Protein AF-A0A9P0AI89-F1 (afdb_monomer)

Solvent-accessible surface area (backbone atoms only — not comparable to full-atom values): 17743 Å² total; per-residue (Å²): 136,78,88,79,70,60,89,55,52,14,53,68,42,23,41,50,40,10,54,51,28,25,47,48,16,49,54,48,20,54,35,15,46,71,59,77,35,92,93,48,42,46,34,65,70,54,54,59,52,37,58,57,51,70,76,44,85,52,100,76,77,56,43,72,45,87,65,24,46,22,59,67,57,11,39,52,50,30,45,60,66,61,50,68,72,49,73,82,65,40,62,64,31,51,42,47,50,47,10,28,50,23,29,46,62,71,84,88,59,79,75,50,81,89,77,48,89,83,59,55,59,52,46,45,55,82,72,64,68,64,61,56,51,53,54,48,50,59,32,43,80,65,43,40,56,33,43,66,39,69,58,88,69,93,66,92,81,74,81,94,68,84,66,59,62,41,67,30,37,74,81,46,60,98,87,50,53,61,72,57,72,75,46,30,41,20,68,40,81,71,77,80,52,59,53,65,34,72,95,79,66,28,80,33,56,63,82,90,75,62,86,78,79,96,73,79,81,75,76,68,83,72,73,76,78,79,92,83,82,82,88,83,90,83,92,80,88,82,82,87,78,92,76,87,83,78,87,80,85,80,78,74,76,86,79,84,83,88,78,80,88,84,87,80,85,86,90,75,90,78,83,85,79,86,79,80,134

Secondary structure (DSSP, 8-state):
--TT---S-SHHHHHHHHHHHHHHHHHHHHHHHTT-STT--B-THHHHHHHHHHSS--TTS-EE-S--B-HHHHHHHHHHHHHTT--S-SHHHHHHHHHHHHHH-PPP----GGG-S--SEE---PPPHHHHHHHHHHHHHT-EEEEEEEPPPS----SS--PPEEEEESS--TT--SPPTTS-EESS-----SS-BGGGTB---SSSS-----------------S----------------PPPPP---PPPP------------S---------

Foldseek 3Di:
DPLPPFLFQELVNLLSLLLVLLVQLQVVQVCQCVCVDVVHHADVVLVVVQVVCVVDPDPPQAHEDGGATDSVVSNVVSCVPQLVVLPPLDPSSQLSNLSSQLNSDDDWDWDDVPPDPPDNYGHTDDDPSVVSSVLSVVLSVVAFAWDWDFDDDPDPDDPDDDGRTAIFTPDDDPPGGHDDSNHRYGHDYDDDLQDDDVVRPRHHVPPPDDDDDPDDPVPPPPPDDDDDDDDDDDDDDDDDDDDDDDDDPDPDDDDDDDDDDPPDDDPDDDDDDDDDD

Nearest PDB structures (foldseek):
  6ahy-assembly3_F  TM=7.951E-01  e=2.117E-16  Homo sapiens
  6ahy-assembly2_D  TM=7.939E-01  e=1.995E-16  Homo sapiens
  6ahy-assembly1_B  TM=7.890E-01  e=6.694E-15  Homo sapiens
  4f0a-assembly1_B  TM=7.186E-01  e=4.873E-13  Xenopus laevis
  8ctg-assembly1_B  TM=7.085E-01  e=3.840E-13  Xenopus laevis

pLDDT: mean 70.7, std 24.65, range [25.91, 97.5]

Radius of gyration: 25.5 Å; Cα contacts (8 Å, |Δi|>4): 322; chains: 1; bounding box: 63×69×72 Å

InterPro domains:
  IPR005817 Wnt [PF00110] (10-215)
  IPR005817 Wnt [PR01349] (11-25)
  IPR005817 Wnt [PR01349] (30-43)
  IPR005817 Wnt [PR01349] (62-74)
  IPR005817 Wnt [PR01349] (109-123)
  IPR005817 Wnt [PR01349] (183-194)
  IPR005817 Wnt [PTHR12027] (10-213)
  IPR005817 Wnt [SM00097] (1-223)
  IPR018161 Wnt protein, conserved site [PS00246] (108-117)

Sequence (277 aa):
MLILLLPLCSREAAFTYAISSAGVAYAVTAACSRGNISTCGCDPRHKERKELALQGPGPSGWKWGGCSVDMGFGMRFARKFLDAREIERDARSLMNLHNNKAGRKTECKCHGVSGSCTMKTCWKTLPPFRLIGDHLMHRYWRARGVSAVPVPSASKTSTREVRPLQLTLRRARSVQKTPKRSELVFLQSSPNYCERNLSMGSLGTNPTGAICSAAAEVTTHIKSPDPGSAAVNSIGVAKSSAKSAPRRSSCTPASDITGTPILSLLASPQKLVFKRP

Structure (mmCIF, N/CA/C/O backbone):
data_AF-A0A9P0AI89-F1
#
_entry.id   AF-A0A9P0AI89-F1
#
loop_
_atom_site.group_PDB
_atom_site.id
_atom_site.type_symbol
_atom_site.label_atom_id
_atom_site.label_alt_id
_atom_site.label_comp_id
_atom_site.label_asym_id
_atom_site.label_entity_id
_atom_site.label_seq_id
_atom_site.pdbx_PDB_ins_code
_atom_site.Cartn_x
_atom_site.Cartn_y
_atom_site.Cartn_z
_atom_site.occupancy
_atom_site.B_iso_or_equiv
_atom_site.auth_seq_id
_atom_site.auth_comp_id
_atom_site.auth_asym_id
_atom_site.auth_atom_id
_atom_site.pdbx_PDB_model_num
ATOM 1 N N . MET A 1 1 ? -0.285 -16.922 -0.031 1.00 43.34 1 MET A N 1
ATOM 2 C CA . MET A 1 1 ? 0.948 -16.103 -0.028 1.00 43.34 1 MET A CA 1
ATOM 3 C C . MET A 1 1 ? 1.199 -15.598 -1.456 1.00 43.34 1 MET A C 1
ATOM 5 O O . MET A 1 1 ? 2.052 -16.117 -2.151 1.00 43.34 1 MET A O 1
ATOM 9 N N . LEU A 1 2 ? 0.377 -14.647 -1.928 1.00 42.91 2 LEU A N 1
ATOM 10 C CA . LEU A 1 2 ? 0.192 -14.320 -3.361 1.00 42.91 2 LEU A CA 1
ATOM 11 C C . LEU A 1 2 ? 1.050 -13.130 -3.861 1.00 42.91 2 LEU A C 1
ATOM 13 O O . LEU A 1 2 ? 1.071 -12.832 -5.045 1.00 42.91 2 LEU A O 1
ATOM 17 N N . ILE A 1 3 ? 1.776 -12.443 -2.970 1.00 50.38 3 ILE A N 1
ATOM 18 C CA . ILE A 1 3 ? 2.477 -11.170 -3.270 1.00 50.38 3 ILE A CA 1
ATOM 19 C C . ILE A 1 3 ? 3.775 -11.381 -4.093 1.00 50.38 3 ILE A C 1
ATOM 21 O O . ILE A 1 3 ? 4.406 -10.426 -4.521 1.00 50.38 3 ILE A O 1
ATOM 25 N N . LEU A 1 4 ? 4.177 -12.628 -4.353 1.00 50.44 4 LEU A N 1
ATOM 26 C CA . LEU A 1 4 ? 5.453 -12.981 -4.998 1.00 50.44 4 LEU A CA 1
ATOM 27 C C . LEU A 1 4 ? 5.431 -13.036 -6.535 1.00 50.44 4 LEU A C 1
ATOM 29 O O . LEU A 1 4 ? 6.460 -13.330 -7.129 1.00 50.44 4 LEU A O 1
ATOM 33 N N . LEU A 1 5 ? 4.290 -12.802 -7.189 1.00 56.31 5 LEU A N 1
ATOM 34 C CA . LEU A 1 5 ? 4.109 -13.214 -8.589 1.00 56.31 5 LEU A CA 1
ATOM 35 C C . LEU A 1 5 ? 4.365 -12.137 -9.652 1.00 56.31 5 LEU A C 1
ATOM 37 O O . LEU A 1 5 ? 4.202 -12.431 -10.831 1.00 56.31 5 LEU A O 1
ATOM 41 N N . LEU A 1 6 ? 4.773 -10.915 -9.294 1.00 66.44 6 LEU A N 1
ATOM 42 C CA . LEU A 1 6 ? 5.062 -9.884 -10.298 1.00 66.44 6 LEU A CA 1
ATOM 43 C C . LEU A 1 6 ? 6.576 -9.640 -10.401 1.00 66.44 6 LEU A C 1
ATOM 45 O O . LEU A 1 6 ? 7.111 -8.815 -9.660 1.00 66.44 6 LEU A O 1
ATOM 49 N N . PRO A 1 7 ? 7.285 -10.327 -11.325 1.00 71.06 7 PRO A N 1
ATOM 50 C CA . PRO A 1 7 ? 8.717 -10.097 -11.550 1.00 71.06 7 PRO A CA 1
ATOM 51 C C . PRO A 1 7 ? 8.999 -8.668 -12.047 1.00 71.06 7 PRO A C 1
ATOM 53 O O . PRO A 1 7 ? 10.112 -8.147 -11.896 1.00 71.06 7 PRO A O 1
ATOM 56 N N . LEU A 1 8 ? 7.976 -8.026 -12.618 1.00 84.56 8 LEU A N 1
ATOM 57 C CA . LEU A 1 8 ? 8.028 -6.701 -13.208 1.00 84.56 8 LEU A CA 1
ATOM 58 C C . LEU A 1 8 ? 7.701 -5.600 -12.190 1.00 84.56 8 LEU A C 1
ATOM 60 O O . LEU A 1 8 ? 6.685 -5.637 -11.499 1.00 84.56 8 LEU A O 1
ATOM 64 N N . CYS A 1 9 ? 8.521 -4.551 -12.168 1.00 91.75 9 CYS A N 1
ATOM 65 C CA . CYS A 1 9 ? 8.345 -3.396 -11.286 1.00 91.75 9 CYS A CA 1
ATOM 66 C C . CYS A 1 9 ? 7.367 -2.361 -11.876 1.00 91.75 9 CYS A C 1
ATOM 68 O O . CYS A 1 9 ? 7.724 -1.190 -12.066 1.00 91.75 9 CYS A O 1
ATOM 70 N N . SER A 1 10 ? 6.163 -2.816 -12.230 1.00 94.56 10 SER A N 1
ATOM 71 C CA . SER A 1 10 ? 5.148 -2.055 -12.963 1.00 94.56 10 SER A CA 1
ATOM 72 C C . SER A 1 10 ? 4.164 -1.299 -12.063 1.00 94.56 10 SER A C 1
ATOM 74 O O . SER A 1 10 ? 4.224 -1.361 -10.832 1.00 94.56 10 SER A O 1
ATOM 76 N N . ARG A 1 11 ? 3.226 -0.567 -12.682 1.00 95.69 11 ARG A N 1
ATOM 77 C CA . ARG A 1 11 ? 2.128 0.099 -11.958 1.00 95.69 11 ARG A CA 1
ATOM 78 C C . ARG A 1 11 ? 1.227 -0.905 -11.243 1.00 95.69 11 ARG A C 1
ATOM 80 O O . ARG A 1 11 ? 0.765 -0.631 -10.139 1.00 95.69 11 ARG A O 1
ATOM 87 N N . GLU A 1 12 ? 0.993 -2.060 -11.855 1.00 94.75 12 GLU A N 1
ATOM 88 C CA . GLU A 1 12 ? 0.138 -3.118 -11.310 1.00 94.75 12 GLU A CA 1
ATOM 89 C C . GLU A 1 12 ? 0.802 -3.766 -10.088 1.00 94.75 12 GLU A C 1
ATOM 91 O O . GLU A 1 12 ? 0.147 -3.987 -9.066 1.00 94.75 12 GLU A O 1
ATOM 96 N N . ALA A 1 13 ? 2.127 -3.951 -10.133 1.00 94.00 13 ALA A N 1
ATOM 97 C CA . ALA A 1 13 ? 2.902 -4.350 -8.963 1.00 94.00 13 ALA A CA 1
ATOM 98 C C . ALA A 1 13 ? 2.778 -3.311 -7.842 1.00 94.00 13 ALA A C 1
ATOM 100 O O . ALA A 1 13 ? 2.423 -3.659 -6.717 1.00 94.00 13 ALA A O 1
ATOM 101 N N . ALA A 1 14 ? 2.962 -2.024 -8.152 1.00 96.38 14 ALA A N 1
ATOM 102 C CA . ALA A 1 14 ? 2.834 -0.947 -7.173 1.00 96.38 14 ALA A CA 1
ATOM 103 C C . ALA A 1 14 ? 1.478 -0.954 -6.444 1.00 96.38 14 ALA A C 1
ATOM 105 O O . ALA A 1 14 ? 1.429 -0.836 -5.216 1.00 96.38 14 ALA A O 1
ATOM 106 N N . PHE A 1 15 ? 0.382 -1.140 -7.185 1.00 96.38 15 PHE A N 1
ATOM 107 C CA . PHE A 1 15 ? -0.953 -1.285 -6.604 1.00 96.38 15 PHE A CA 1
ATOM 108 C C . PHE A 1 15 ? -1.072 -2.545 -5.744 1.00 96.38 15 PHE A C 1
ATOM 110 O O . PHE A 1 15 ? -1.576 -2.459 -4.627 1.00 96.38 15 PHE A O 1
ATOM 117 N N . THR A 1 16 ? -0.555 -3.683 -6.212 1.00 95.88 16 THR A N 1
ATOM 118 C CA . THR A 1 16 ? -0.598 -4.970 -5.496 1.00 95.88 16 THR A CA 1
ATOM 119 C C . THR A 1 16 ? 0.091 -4.895 -4.132 1.00 95.88 16 THR A C 1
ATOM 121 O O . THR A 1 16 ? -0.488 -5.318 -3.128 1.00 95.88 16 THR A O 1
ATOM 124 N N . TYR A 1 17 ? 1.284 -4.299 -4.061 1.00 95.69 17 TYR A N 1
ATOM 125 C CA . TYR A 1 17 ? 1.978 -4.051 -2.792 1.00 95.69 17 TYR A CA 1
ATOM 126 C C . TYR A 1 17 ? 1.152 -3.138 -1.874 1.00 95.69 17 TYR A C 1
ATOM 128 O O . TYR A 1 17 ? 0.943 -3.442 -0.697 1.00 95.69 17 TYR A O 1
ATOM 136 N N . ALA A 1 18 ? 0.599 -2.052 -2.417 1.00 96.88 18 ALA A N 1
ATOM 137 C CA . ALA A 1 18 ? -0.196 -1.111 -1.639 1.00 96.88 18 ALA A CA 1
ATOM 138 C C . ALA A 1 18 ? -1.492 -1.727 -1.081 1.00 96.88 18 ALA A C 1
ATOM 140 O O . ALA A 1 18 ? -1.740 -1.615 0.121 1.00 96.88 18 ALA A O 1
ATOM 141 N N . ILE A 1 19 ? -2.301 -2.400 -1.908 1.00 96.75 19 ILE A N 1
ATOM 142 C CA . ILE A 1 19 ? -3.575 -3.000 -1.480 1.00 96.75 19 ILE A CA 1
ATOM 143 C C . ILE A 1 19 ? -3.354 -4.167 -0.519 1.00 96.75 19 ILE A C 1
ATOM 145 O O . ILE A 1 19 ? -4.080 -4.288 0.464 1.00 96.75 19 ILE A O 1
ATOM 149 N N . SER A 1 20 ? -2.307 -4.970 -0.729 1.00 96.56 20 SER A N 1
ATOM 150 C CA . SER A 1 20 ? -1.955 -6.059 0.187 1.00 96.56 20 SER A CA 1
ATOM 151 C C . SER A 1 20 ? -1.537 -5.515 1.551 1.00 96.56 20 SER A C 1
ATOM 153 O O . SER A 1 20 ? -1.985 -5.995 2.591 1.00 96.56 20 SER A O 1
ATOM 155 N N . SER A 1 21 ? -0.725 -4.457 1.554 1.00 96.69 21 SER A N 1
ATOM 156 C CA . SER A 1 21 ? -0.272 -3.797 2.774 1.00 96.69 21 SER A CA 1
ATOM 157 C C . SER A 1 21 ? -1.401 -3.102 3.533 1.00 96.69 21 SER A C 1
ATOM 159 O O . SER A 1 21 ? -1.477 -3.197 4.761 1.00 96.69 21 SER A O 1
ATOM 161 N N . ALA A 1 22 ? -2.330 -2.476 2.808 1.00 96.19 22 ALA A N 1
ATOM 162 C CA . ALA A 1 22 ? -3.566 -1.956 3.375 1.00 96.19 22 ALA A CA 1
ATOM 163 C C . ALA A 1 22 ? -4.445 -3.080 3.948 1.00 96.19 22 ALA A C 1
ATOM 165 O O . ALA A 1 22 ? -4.960 -2.943 5.053 1.00 96.19 22 ALA A O 1
ATOM 166 N N . GLY A 1 23 ? -4.575 -4.201 3.232 1.00 96.75 23 GLY A N 1
ATOM 167 C CA . GLY A 1 23 ? -5.365 -5.365 3.633 1.00 96.75 23 GLY A CA 1
ATOM 168 C C . GLY A 1 23 ? -4.873 -6.007 4.926 1.00 96.75 23 GLY A C 1
ATOM 169 O O . GLY A 1 23 ? -5.676 -6.252 5.823 1.00 96.75 23 GLY A O 1
ATOM 170 N N . VAL A 1 24 ? -3.558 -6.202 5.077 1.00 96.94 24 VAL A N 1
ATOM 171 C CA . VAL A 1 24 ? -2.977 -6.724 6.328 1.00 96.94 24 VAL A CA 1
ATOM 172 C C . VAL A 1 24 ? -3.237 -5.763 7.487 1.00 96.94 24 VAL A C 1
ATOM 174 O O . VAL A 1 24 ? -3.696 -6.195 8.542 1.00 96.94 24 VAL A O 1
ATOM 177 N N . ALA A 1 25 ? -3.000 -4.459 7.299 1.00 96.12 25 ALA A N 1
ATOM 178 C CA . ALA A 1 25 ? -3.262 -3.472 8.348 1.00 96.12 25 ALA A CA 1
ATOM 179 C C . ALA A 1 25 ? -4.748 -3.442 8.744 1.00 96.12 25 ALA A C 1
ATOM 181 O O . ALA A 1 25 ? -5.067 -3.432 9.931 1.00 96.12 25 ALA A O 1
ATOM 182 N N . TYR A 1 26 ? -5.644 -3.485 7.756 1.00 95.44 26 TYR A N 1
ATOM 183 C CA . TYR A 1 26 ? -7.091 -3.503 7.944 1.00 95.44 26 TYR A CA 1
ATOM 184 C C . TYR A 1 26 ? -7.558 -4.740 8.715 1.00 95.44 26 TYR A C 1
ATOM 186 O O . TYR A 1 26 ? -8.237 -4.614 9.733 1.00 95.44 26 TYR A O 1
ATOM 194 N N . ALA A 1 27 ? -7.183 -5.933 8.247 1.00 96.38 27 ALA A N 1
ATOM 195 C CA . ALA A 1 27 ? -7.633 -7.197 8.817 1.00 96.38 27 ALA A CA 1
ATOM 196 C C . ALA A 1 27 ? -7.153 -7.365 10.263 1.00 96.38 27 ALA A C 1
ATOM 198 O O . ALA A 1 27 ? -7.934 -7.757 11.128 1.00 96.38 27 ALA A O 1
ATOM 199 N N . VAL A 1 28 ? -5.897 -7.004 10.540 1.00 96.25 28 VAL A N 1
ATOM 200 C CA . VAL A 1 28 ? -5.333 -7.068 11.893 1.00 96.25 28 VAL A CA 1
ATOM 201 C C . VAL A 1 28 ? -6.027 -6.075 12.816 1.00 96.25 28 VAL A C 1
ATOM 203 O O . VAL A 1 28 ? -6.473 -6.467 13.889 1.00 96.25 28 VAL A O 1
ATOM 206 N N . THR A 1 29 ? -6.197 -4.815 12.400 1.00 94.69 29 THR A N 1
ATOM 207 C CA . THR A 1 29 ? -6.914 -3.829 13.220 1.00 94.69 29 THR A CA 1
ATOM 208 C C . THR A 1 29 ? -8.361 -4.257 13.494 1.00 94.69 29 THR A C 1
ATOM 210 O O . THR A 1 29 ? -8.817 -4.132 14.630 1.00 94.69 29 THR A O 1
ATOM 213 N N . ALA A 1 30 ? -9.067 -4.805 12.500 1.00 93.81 30 ALA A N 1
ATOM 214 C CA . ALA A 1 30 ? -10.431 -5.304 12.671 1.00 93.81 30 ALA A CA 1
ATOM 215 C C . ALA A 1 30 ? -10.504 -6.497 13.639 1.00 93.81 30 ALA A C 1
ATOM 217 O O . ALA A 1 30 ? -11.428 -6.583 14.446 1.00 93.81 30 ALA A O 1
ATOM 218 N N . ALA A 1 31 ? -9.538 -7.417 13.573 1.00 96.56 31 ALA A N 1
ATOM 219 C CA . ALA A 1 31 ? -9.460 -8.554 14.484 1.00 96.56 31 ALA A CA 1
ATOM 220 C C . ALA A 1 31 ? -9.157 -8.106 15.924 1.00 96.56 31 ALA A C 1
ATOM 222 O O . ALA A 1 31 ? -9.803 -8.586 16.855 1.00 96.56 31 ALA A O 1
ATOM 223 N N . CYS A 1 32 ? -8.252 -7.137 16.102 1.00 95.19 32 CYS A N 1
ATOM 224 C CA . CYS A 1 32 ? -7.950 -6.540 17.405 1.00 95.19 32 CYS A CA 1
ATOM 225 C C . CYS A 1 32 ? -9.182 -5.876 18.031 1.00 95.19 32 CYS A C 1
ATOM 227 O O . CYS A 1 32 ? -9.491 -6.126 19.192 1.00 95.19 32 CYS A O 1
ATOM 229 N N . SER A 1 33 ? -9.932 -5.067 17.274 1.00 92.25 33 SER A N 1
ATOM 230 C CA . SER A 1 33 ? -11.107 -4.371 17.820 1.00 92.25 33 SER A CA 1
ATOM 231 C C . SER A 1 33 ? -12.284 -5.298 18.135 1.00 92.25 33 SER A C 1
ATOM 233 O O . SER A 1 33 ? -13.179 -4.910 18.878 1.00 92.25 33 SER A O 1
ATOM 235 N N . ARG A 1 34 ? -12.299 -6.515 17.578 1.00 93.44 34 ARG A N 1
ATOM 236 C CA . ARG A 1 34 ? -13.274 -7.569 17.906 1.00 93.44 34 ARG A CA 1
ATOM 237 C C . ARG A 1 34 ? -12.840 -8.455 19.078 1.00 93.44 34 ARG A C 1
ATOM 239 O O . ARG A 1 34 ? -13.638 -9.264 19.529 1.00 93.44 34 ARG A O 1
ATOM 246 N N . GLY A 1 35 ? -11.601 -8.321 19.556 1.00 93.12 35 GLY A N 1
ATOM 247 C CA . GLY A 1 35 ? -11.046 -9.187 20.599 1.00 93.12 35 GLY A CA 1
ATOM 248 C C . GLY A 1 35 ? -10.619 -10.574 20.104 1.00 93.12 35 GLY A C 1
ATOM 249 O O . GLY A 1 35 ? -10.391 -11.463 20.916 1.00 93.12 35 GLY A O 1
ATOM 250 N N . ASN A 1 36 ? -10.467 -10.776 18.789 1.00 96.31 36 ASN A N 1
ATOM 251 C CA . ASN A 1 36 ? -10.055 -12.069 18.221 1.00 96.31 36 ASN A CA 1
ATOM 252 C C . ASN A 1 36 ? -8.558 -12.372 18.422 1.00 96.31 36 ASN A C 1
ATOM 254 O O . ASN A 1 36 ? -8.116 -13.486 18.153 1.00 96.31 36 ASN A O 1
ATOM 258 N N . ILE A 1 37 ? -7.762 -11.381 18.827 1.00 94.00 37 ILE A N 1
ATOM 259 C CA . ILE A 1 37 ? -6.318 -11.501 19.050 1.00 94.00 37 ILE A CA 1
ATOM 260 C C . ILE A 1 37 ? -6.033 -11.008 20.468 1.00 94.00 37 ILE A C 1
ATOM 262 O O . ILE A 1 37 ? -6.306 -9.854 20.778 1.00 94.00 37 ILE A O 1
ATOM 266 N N . SER A 1 38 ? -5.455 -11.857 21.316 1.00 92.38 38 SER A N 1
ATOM 267 C CA . SER A 1 38 ? -5.233 -11.555 22.740 1.00 92.38 38 SER A CA 1
ATOM 268 C C . SER A 1 38 ? -4.174 -10.478 23.004 1.00 92.38 38 SER A C 1
ATOM 270 O O . SER A 1 38 ? -4.180 -9.849 24.056 1.00 92.38 38 SER A O 1
ATOM 272 N N . THR A 1 39 ? -3.256 -10.252 22.063 1.00 92.50 39 THR A N 1
ATOM 273 C CA . THR A 1 39 ? -2.121 -9.325 22.214 1.00 92.50 39 THR A CA 1
ATOM 274 C C . THR A 1 39 ? -2.429 -7.884 21.795 1.00 92.50 39 THR A C 1
ATOM 276 O O . THR A 1 39 ? -1.549 -7.025 21.848 1.00 92.50 39 THR A O 1
ATOM 279 N N . CYS A 1 40 ? -3.657 -7.597 21.360 1.00 93.81 40 CYS A N 1
ATOM 280 C CA . CYS A 1 40 ? -4.100 -6.263 20.963 1.00 93.81 40 CYS A CA 1
ATOM 281 C C . CYS A 1 40 ? -5.585 -6.043 21.282 1.00 93.81 40 CYS A C 1
ATOM 283 O O . CYS A 1 40 ? -6.295 -6.961 21.673 1.00 93.81 40 CYS A O 1
ATOM 285 N N . GLY A 1 41 ? -6.062 -4.808 21.117 1.00 91.19 41 GLY A N 1
ATOM 286 C CA . GLY A 1 41 ? -7.443 -4.441 21.422 1.00 91.19 41 GLY A CA 1
ATOM 287 C C . GLY A 1 41 ? -7.848 -3.102 20.810 1.00 91.19 41 GLY A C 1
ATOM 288 O O . GLY A 1 41 ? -7.330 -2.693 19.768 1.00 91.19 41 GLY A O 1
ATOM 289 N N . CYS A 1 42 ? -8.779 -2.413 21.468 1.00 89.88 42 CYS A N 1
ATOM 290 C CA . CYS A 1 42 ? -9.199 -1.054 21.117 1.00 89.88 42 CYS A CA 1
ATOM 291 C C . CYS A 1 42 ? -8.071 -0.023 21.354 1.00 89.88 42 CYS A C 1
ATOM 293 O O . CYS A 1 42 ? -7.182 -0.255 22.170 1.00 89.88 42 CYS A O 1
ATOM 295 N N . ASP A 1 43 ? -8.137 1.139 20.688 1.00 87.88 43 ASP A N 1
ATOM 296 C CA . ASP A 1 43 ? -7.178 2.252 20.818 1.00 87.88 43 ASP A CA 1
ATOM 297 C C . ASP A 1 43 ? -7.033 2.669 22.297 1.00 87.88 43 ASP A C 1
ATOM 299 O O . ASP A 1 43 ? -7.996 3.181 22.880 1.00 87.88 43 ASP A O 1
ATOM 303 N N . PRO A 1 44 ? -5.852 2.488 22.921 1.00 80.75 44 PRO A N 1
ATOM 304 C CA . PRO A 1 44 ? -5.664 2.752 24.347 1.00 80.75 44 PRO A CA 1
ATOM 305 C C . PRO A 1 44 ? -5.802 4.240 24.686 1.00 80.75 44 PRO A C 1
ATOM 307 O O . PRO A 1 44 ? -6.282 4.578 25.764 1.00 80.75 44 PRO A O 1
ATOM 310 N N . ARG A 1 45 ? -5.522 5.140 23.731 1.00 73.69 45 ARG A N 1
ATOM 311 C CA . ARG A 1 45 ? -5.684 6.599 23.901 1.00 73.69 45 ARG A CA 1
ATOM 312 C C . ARG A 1 45 ? -7.143 7.013 24.077 1.00 73.69 45 ARG A C 1
ATOM 314 O O . ARG A 1 45 ? -7.438 8.159 24.408 1.00 73.69 45 ARG A O 1
ATOM 321 N N . HIS A 1 46 ? -8.078 6.108 23.791 1.00 65.00 46 HIS A N 1
ATOM 322 C CA . HIS A 1 46 ? -9.485 6.304 24.097 1.00 65.00 46 HIS A CA 1
ATOM 323 C C . HIS A 1 46 ? -9.765 6.153 25.599 1.00 65.00 46 HIS A C 1
ATOM 325 O O . HIS A 1 46 ? -10.655 6.832 26.097 1.00 65.00 46 HIS A O 1
ATOM 331 N N . LYS A 1 47 ? -9.015 5.311 26.330 1.00 59.94 47 LYS A N 1
ATOM 332 C CA . LYS A 1 47 ? -9.146 5.184 27.792 1.00 59.94 47 LYS A CA 1
ATOM 333 C C . LYS A 1 47 ? -8.673 6.453 28.495 1.00 59.94 47 LYS A C 1
ATOM 335 O O . LYS A 1 47 ? -9.457 7.036 29.229 1.00 59.94 47 LYS A O 1
ATOM 340 N N . GLU A 1 48 ? -7.490 6.949 28.141 1.00 61.38 48 GLU A N 1
ATOM 341 C CA . GLU A 1 48 ? -6.946 8.216 28.662 1.00 61.38 48 GLU A CA 1
ATOM 342 C C . GLU A 1 48 ? -7.909 9.389 28.407 1.00 61.38 48 GLU A C 1
ATOM 344 O O . GLU A 1 48 ? -8.224 10.174 29.295 1.00 61.38 48 GLU A O 1
ATOM 349 N N . ARG A 1 49 ? -8.463 9.479 27.189 1.00 61.69 49 ARG A N 1
ATOM 350 C CA . ARG A 1 49 ? -9.407 10.543 26.814 1.00 61.69 49 ARG A CA 1
ATOM 351 C C . ARG A 1 49 ? -10.787 10.380 27.460 1.00 61.69 49 ARG A C 1
ATOM 353 O O . ARG A 1 49 ? -11.477 11.375 27.653 1.00 61.69 49 ARG A O 1
ATOM 360 N N . LYS A 1 50 ? -11.200 9.147 27.778 1.00 55.88 50 LYS A N 1
ATOM 361 C CA . LYS A 1 50 ? -12.425 8.853 28.534 1.00 55.88 50 LYS A CA 1
ATOM 362 C C . LYS A 1 50 ? -12.258 9.242 30.004 1.00 55.88 50 LYS A C 1
ATOM 364 O O . LYS A 1 50 ? -13.172 9.844 30.544 1.00 55.88 50 LYS A O 1
ATOM 369 N N . GLU A 1 51 ? -11.110 8.961 30.617 1.00 58.38 51 GLU A N 1
ATOM 370 C CA . GLU A 1 51 ? -10.786 9.387 31.988 1.00 58.38 51 GLU A CA 1
ATOM 371 C C . GLU A 1 51 ? -10.723 10.917 32.107 1.00 58.38 51 GLU A C 1
ATOM 373 O O . GLU A 1 51 ? -11.341 11.485 33.003 1.00 58.38 51 GLU A O 1
ATOM 378 N N . LEU A 1 52 ? -10.116 11.597 31.127 1.00 56.47 52 LEU A N 1
ATOM 379 C CA . LEU A 1 52 ? -10.155 13.063 31.009 1.00 56.47 52 LEU A CA 1
ATOM 380 C C . LEU A 1 52 ? -11.575 13.614 30.765 1.00 56.47 52 LEU A C 1
ATOM 382 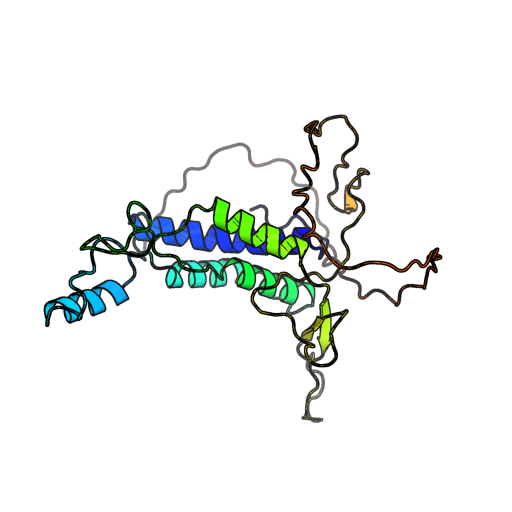O O . LEU A 1 52 ? -11.929 14.657 31.301 1.00 56.47 52 LEU A O 1
ATOM 386 N N . ALA A 1 53 ? -12.420 12.919 29.996 1.00 53.88 53 ALA A N 1
ATOM 387 C CA . ALA A 1 53 ? -13.821 13.309 29.774 1.00 53.88 53 ALA A CA 1
ATOM 388 C C . ALA A 1 53 ? -14.755 12.987 30.961 1.00 53.88 53 ALA A C 1
ATOM 390 O O . ALA A 1 53 ? -15.904 13.429 30.972 1.00 53.88 53 ALA A O 1
ATOM 391 N N . LEU A 1 54 ? -14.290 12.209 31.945 1.00 52.72 54 LEU A N 1
ATOM 392 C CA . LEU A 1 54 ? -14.962 12.019 33.233 1.00 52.72 54 LEU A CA 1
ATOM 393 C C . LEU A 1 54 ? -14.650 13.155 34.225 1.00 52.72 54 LEU A C 1
ATOM 395 O O . LEU A 1 54 ? -15.402 13.327 35.177 1.00 52.72 54 LEU A O 1
ATOM 399 N N . GLN A 1 55 ? -13.598 13.949 33.987 1.00 53.81 55 GLN A N 1
ATOM 400 C CA . GLN A 1 55 ? -13.189 15.088 34.829 1.00 53.81 55 GLN A CA 1
ATOM 401 C C . GLN A 1 55 ? -13.883 16.413 34.457 1.00 53.81 55 GLN A C 1
ATOM 403 O O . GLN A 1 55 ? -13.575 17.459 35.018 1.00 53.81 55 GLN A O 1
ATOM 408 N N . GLY A 1 56 ? -14.854 16.379 33.541 1.00 51.69 56 GLY A N 1
ATOM 409 C CA . GLY A 1 56 ? -15.704 17.520 33.210 1.00 51.69 56 GLY A CA 1
ATOM 410 C C . GLY A 1 56 ? -16.343 17.378 31.827 1.00 51.69 56 GLY A C 1
ATOM 411 O O . GLY A 1 56 ? -15.831 16.639 30.981 1.00 51.69 56 GLY A O 1
ATOM 412 N N . PRO A 1 57 ? -17.474 18.056 31.559 1.00 48.47 57 PRO A N 1
ATOM 413 C CA . PRO A 1 57 ? -18.068 18.052 30.233 1.00 48.47 57 PRO A CA 1
ATOM 414 C C . PRO A 1 57 ? -17.093 18.727 29.263 1.00 48.47 57 PRO A C 1
ATOM 416 O O . PRO A 1 57 ? -16.843 19.927 29.347 1.00 48.47 57 PRO A O 1
ATOM 419 N N . GLY A 1 58 ? -16.535 17.961 28.323 1.00 54.94 58 GLY A N 1
ATOM 420 C CA . GLY A 1 58 ? -15.862 18.553 27.169 1.00 54.94 58 GLY A CA 1
ATOM 421 C C . GLY A 1 58 ? -16.802 19.565 26.488 1.00 54.94 58 GLY A C 1
ATOM 422 O O . GLY A 1 58 ? -18.020 19.362 26.527 1.00 54.94 58 GLY A O 1
ATOM 423 N N . PRO A 1 59 ? -16.280 20.631 25.855 1.00 55.38 59 PRO A N 1
ATOM 424 C CA . PRO A 1 59 ? -17.022 21.853 25.495 1.00 55.38 59 PRO A CA 1
ATOM 425 C C . PRO A 1 59 ? -18.192 21.697 24.494 1.00 55.38 59 PRO A C 1
ATOM 427 O O . PRO A 1 59 ? -18.671 22.683 23.953 1.00 55.38 59 PRO A O 1
ATOM 430 N N . SER A 1 60 ? -18.654 20.481 24.184 1.00 59.66 60 SER A N 1
ATOM 431 C CA . SER A 1 60 ? -19.661 20.214 23.143 1.00 59.66 60 SER A CA 1
ATOM 432 C C . SER A 1 60 ? -20.626 19.043 23.424 1.00 59.66 60 SER A C 1
ATOM 434 O O . SER A 1 60 ? -21.326 18.605 22.516 1.00 59.66 60 SER A O 1
ATOM 436 N N . GLY A 1 61 ? -20.723 18.522 24.656 1.00 63.84 61 GLY A N 1
ATOM 437 C CA . GLY A 1 61 ? -21.815 17.601 25.042 1.00 63.84 61 GLY A CA 1
ATOM 438 C C . GLY A 1 61 ? -21.769 16.172 24.462 1.00 63.84 61 GLY A C 1
ATOM 439 O O . GLY A 1 61 ? -22.711 15.400 24.653 1.00 63.84 61 GLY A O 1
ATOM 440 N N . TRP A 1 62 ? -20.679 15.786 23.795 1.00 62.31 62 TRP A N 1
ATOM 441 C CA . TRP A 1 62 ? -20.438 14.429 23.293 1.00 62.31 62 TRP A CA 1
ATOM 442 C C . TRP A 1 62 ? -19.438 13.687 24.187 1.00 62.31 62 TRP A C 1
ATOM 444 O O . TRP A 1 62 ? -18.454 14.249 24.666 1.00 62.31 62 TRP A O 1
ATOM 454 N N . LYS A 1 63 ? -19.694 12.398 24.412 1.00 64.56 63 LYS A N 1
ATOM 455 C CA . LYS A 1 63 ? -18.850 11.492 25.196 1.00 64.56 63 LYS A CA 1
ATOM 456 C C . LYS A 1 63 ? -18.142 10.498 24.271 1.00 64.56 63 LYS A C 1
ATOM 458 O O . LYS A 1 63 ? -18.658 10.107 23.230 1.00 64.56 63 LYS A O 1
ATOM 463 N N . TRP A 1 64 ? -16.951 10.056 24.644 1.00 66.44 64 TRP A N 1
ATOM 464 C CA . TRP A 1 64 ? -16.268 8.949 23.969 1.00 66.44 64 TRP A CA 1
ATOM 465 C C . TRP A 1 64 ? -16.787 7.613 24.526 1.00 66.44 64 TRP A C 1
ATOM 467 O O . TRP A 1 64 ? -16.900 7.453 25.742 1.00 66.44 64 TRP A O 1
ATOM 477 N N . GLY A 1 65 ? -17.114 6.643 23.670 1.00 67.69 65 GLY A N 1
ATOM 478 C CA . GLY A 1 65 ? -17.646 5.337 24.089 1.00 67.69 65 GLY A CA 1
ATOM 479 C C . GLY A 1 65 ? -17.412 4.256 23.038 1.00 67.69 65 GLY A C 1
ATOM 480 O O . GLY A 1 65 ? -16.915 4.557 21.968 1.00 67.69 65 GLY A O 1
ATOM 481 N N . GLY A 1 66 ? -17.723 2.994 23.336 1.00 77.81 66 GLY A N 1
ATOM 482 C CA . GLY A 1 66 ? -17.456 1.873 22.423 1.00 77.81 66 GLY A CA 1
ATOM 483 C C . GLY A 1 66 ? -15.967 1.518 22.264 1.00 77.81 66 GLY A C 1
ATOM 484 O O . GLY A 1 66 ? -15.111 1.954 23.037 1.00 77.81 66 GLY A O 1
ATOM 485 N N . CYS A 1 67 ? -15.666 0.687 21.261 1.00 83.75 67 CYS A N 1
ATOM 486 C CA . CYS A 1 67 ? -14.310 0.249 20.927 1.00 83.75 67 CYS A CA 1
ATOM 487 C C . CYS A 1 67 ? -13.787 1.022 19.712 1.00 83.75 67 CYS A C 1
ATOM 489 O O . CYS A 1 67 ? -14.103 0.698 18.568 1.00 83.75 67 CYS A O 1
ATOM 491 N N . SER A 1 68 ? -12.969 2.048 19.953 1.00 85.38 68 SER A N 1
ATOM 492 C CA . SER A 1 68 ? -12.239 2.709 18.868 1.00 85.38 68 SER A CA 1
ATOM 493 C C . SER A 1 68 ? -11.163 1.778 18.313 1.00 85.38 68 SER A C 1
ATOM 495 O O . SER A 1 68 ? -10.392 1.204 19.077 1.00 85.38 68 SER A O 1
ATOM 497 N N . VAL A 1 69 ? -11.076 1.645 16.992 1.00 89.00 69 VAL A N 1
ATOM 498 C CA . VAL A 1 69 ? -10.055 0.804 16.349 1.00 89.00 69 VAL A CA 1
ATOM 499 C C . VAL A 1 69 ? -8.633 1.354 16.558 1.00 89.00 69 VAL A C 1
ATOM 501 O O . VAL A 1 69 ? -8.395 2.550 16.366 1.00 89.00 69 VAL A O 1
ATOM 504 N N . ASP A 1 70 ? -7.660 0.495 16.894 1.00 91.06 70 ASP A N 1
ATOM 505 C CA . ASP A 1 70 ? -6.235 0.870 16.901 1.00 91.06 70 ASP A CA 1
ATOM 506 C C . ASP A 1 70 ? -5.609 0.667 15.510 1.00 91.06 70 ASP A C 1
ATOM 508 O O . ASP A 1 70 ? -5.029 -0.374 15.174 1.00 91.06 70 ASP A O 1
ATOM 512 N N . MET A 1 71 ? -5.711 1.705 14.680 1.00 89.19 71 MET A N 1
ATOM 513 C CA . MET A 1 71 ? -5.041 1.748 13.376 1.00 89.19 71 MET A CA 1
ATOM 514 C C . MET A 1 71 ? -3.515 1.718 13.494 1.00 89.19 71 MET A C 1
ATOM 516 O O . MET A 1 71 ? -2.831 1.190 12.618 1.00 89.19 71 MET A O 1
ATOM 520 N N . GLY A 1 72 ? -2.962 2.295 14.564 1.00 91.38 72 GLY A N 1
ATOM 521 C CA . GLY A 1 72 ? -1.520 2.361 14.765 1.00 91.38 72 GLY A CA 1
ATOM 522 C C . GLY A 1 72 ? -0.926 0.970 14.944 1.00 91.38 72 GLY A C 1
ATOM 523 O O . GLY A 1 72 ? 0.114 0.671 14.354 1.00 91.38 72 GLY A O 1
ATOM 524 N N . PHE A 1 73 ? -1.605 0.107 15.703 1.00 93.62 73 PHE A N 1
ATOM 525 C CA . PHE A 1 73 ? -1.216 -1.291 15.855 1.00 93.62 73 PHE A CA 1
ATOM 526 C C . PHE A 1 73 ? -1.195 -2.029 14.513 1.00 93.62 73 PHE A C 1
ATOM 528 O O . PHE A 1 73 ? -0.149 -2.563 14.139 1.00 93.62 73 PHE A O 1
ATOM 535 N N . GLY A 1 74 ? -2.292 -1.992 13.747 1.00 93.88 74 GLY A N 1
ATOM 536 C CA . GLY A 1 74 ? -2.372 -2.673 12.448 1.00 93.88 74 GLY A CA 1
ATOM 537 C C . GLY A 1 74 ? -1.328 -2.176 11.448 1.00 93.88 74 GLY A C 1
ATOM 538 O O . GLY A 1 74 ? -0.667 -2.978 10.789 1.00 93.88 74 GLY A O 1
ATOM 539 N N . MET A 1 75 ? -1.085 -0.861 11.388 1.00 94.06 75 MET A N 1
ATOM 540 C CA . MET A 1 75 ? -0.028 -0.290 10.544 1.00 94.06 75 MET A CA 1
ATOM 541 C C . MET A 1 75 ? 1.372 -0.767 10.953 1.00 94.06 75 MET A C 1
ATOM 543 O O . MET A 1 75 ? 2.183 -1.091 10.083 1.00 94.06 75 MET A O 1
ATOM 547 N N . ARG A 1 76 ? 1.679 -0.814 12.259 1.00 95.19 76 ARG A N 1
ATOM 548 C CA . ARG A 1 76 ? 2.973 -1.309 12.762 1.00 95.19 76 ARG A CA 1
ATOM 549 C C . ARG A 1 76 ? 3.150 -2.795 12.476 1.00 95.19 76 ARG A C 1
ATOM 551 O O . ARG A 1 76 ? 4.236 -3.187 12.055 1.00 95.19 76 ARG A O 1
ATOM 558 N N . PHE A 1 77 ? 2.105 -3.596 12.669 1.00 96.06 77 PHE A N 1
ATOM 559 C CA . PHE A 1 77 ? 2.123 -5.020 12.352 1.00 96.06 77 PHE A CA 1
ATOM 560 C C . PHE A 1 77 ? 2.390 -5.243 10.862 1.00 96.06 77 PHE A C 1
ATOM 562 O O . PHE A 1 77 ? 3.358 -5.906 10.503 1.00 96.06 77 PHE A O 1
ATOM 569 N N . ALA A 1 78 ? 1.595 -4.617 9.989 1.00 96.00 78 ALA A N 1
ATOM 570 C CA . ALA A 1 78 ? 1.738 -4.759 8.543 1.00 96.00 78 ALA A CA 1
ATOM 571 C C . ALA A 1 78 ? 3.111 -4.282 8.049 1.00 96.00 78 ALA A C 1
ATOM 573 O O . ALA A 1 78 ? 3.687 -4.903 7.161 1.00 96.00 78 ALA A O 1
ATOM 574 N N . ARG A 1 79 ? 3.666 -3.223 8.656 1.00 95.75 79 ARG A N 1
ATOM 575 C CA . ARG A 1 79 ? 5.047 -2.788 8.414 1.00 95.75 79 ARG A CA 1
ATOM 576 C C . ARG A 1 79 ? 6.046 -3.882 8.775 1.00 95.75 79 ARG A C 1
ATOM 578 O O . ARG A 1 79 ? 6.829 -4.264 7.921 1.00 95.75 79 ARG A O 1
ATOM 585 N N . LYS A 1 80 ? 6.015 -4.395 10.008 1.00 95.88 80 LYS A N 1
ATOM 586 C CA . LYS A 1 80 ? 6.946 -5.444 10.456 1.00 95.88 80 LYS A CA 1
ATOM 587 C C . LYS A 1 80 ? 6.839 -6.710 9.606 1.00 95.88 80 LYS A C 1
ATOM 589 O O . LYS A 1 80 ? 7.857 -7.310 9.305 1.00 95.88 80 LYS A O 1
ATOM 594 N N . PHE A 1 81 ? 5.629 -7.094 9.213 1.00 95.25 81 PHE A N 1
ATOM 595 C CA . PHE A 1 81 ? 5.386 -8.334 8.482 1.00 95.25 81 PHE A CA 1
ATOM 596 C C . PHE A 1 81 ? 5.766 -8.243 6.998 1.00 95.25 81 PHE A C 1
ATOM 598 O O . PHE A 1 81 ? 6.441 -9.125 6.478 1.00 95.25 81 PHE A O 1
ATOM 605 N N . LEU A 1 82 ? 5.346 -7.181 6.303 1.00 94.50 82 LEU A N 1
ATOM 606 C CA . LEU A 1 82 ? 5.537 -7.071 4.853 1.00 94.50 82 LEU A CA 1
ATOM 607 C C . LEU 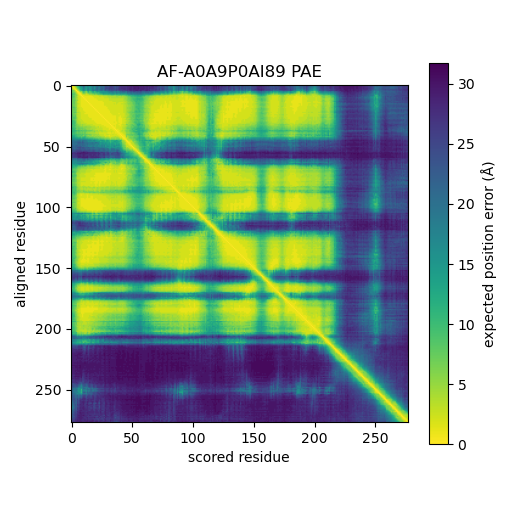A 1 82 ? 6.880 -6.456 4.475 1.00 94.50 82 LEU A C 1
ATOM 609 O O . LEU A 1 82 ? 7.475 -6.876 3.490 1.00 94.50 82 LEU A O 1
ATOM 613 N N . ASP A 1 83 ? 7.374 -5.489 5.251 1.00 94.50 83 ASP A N 1
ATOM 614 C CA . ASP A 1 83 ? 8.631 -4.810 4.924 1.00 94.50 83 ASP A CA 1
ATOM 615 C C . ASP A 1 83 ? 9.855 -5.667 5.295 1.00 94.50 83 ASP A C 1
ATOM 617 O O . ASP A 1 83 ? 10.931 -5.439 4.755 1.00 94.50 83 ASP A O 1
ATOM 621 N N . ALA A 1 84 ? 9.706 -6.678 6.165 1.00 92.06 84 ALA A N 1
ATOM 622 C CA . ALA A 1 84 ? 10.792 -7.595 6.537 1.00 92.06 84 ALA A CA 1
ATOM 623 C C . ALA A 1 84 ? 11.342 -8.410 5.356 1.00 92.06 84 ALA A C 1
ATOM 625 O O . ALA A 1 84 ? 12.436 -8.956 5.450 1.00 92.06 84 ALA A O 1
ATOM 626 N N . ARG A 1 85 ? 10.594 -8.493 4.251 1.00 87.81 85 ARG A N 1
ATOM 627 C CA . ARG A 1 85 ? 11.006 -9.210 3.041 1.00 87.81 85 ARG A CA 1
ATOM 628 C C . ARG A 1 85 ? 11.851 -8.361 2.087 1.00 87.81 85 ARG A C 1
ATOM 630 O O . ARG A 1 85 ? 12.498 -8.916 1.211 1.00 87.81 85 ARG A O 1
ATOM 637 N N . GLU A 1 86 ? 11.868 -7.041 2.256 1.00 90.31 86 GLU A N 1
ATOM 638 C CA . GLU A 1 86 ? 12.536 -6.094 1.351 1.00 90.31 86 GLU A CA 1
ATOM 639 C C . GLU A 1 86 ? 13.954 -5.761 1.863 1.00 90.31 86 GLU A C 1
ATOM 641 O O . GLU A 1 86 ? 14.237 -4.640 2.295 1.00 90.31 86 GLU A O 1
ATOM 646 N N . ILE A 1 87 ? 14.836 -6.770 1.888 1.00 87.06 87 ILE A N 1
ATOM 647 C CA . ILE A 1 87 ? 16.155 -6.715 2.557 1.00 87.06 87 ILE A CA 1
ATOM 648 C C . ILE A 1 87 ? 17.256 -6.157 1.645 1.00 87.06 87 ILE A C 1
ATOM 650 O O . ILE A 1 87 ? 18.186 -5.517 2.132 1.00 87.06 87 ILE A O 1
ATOM 654 N N . GLU A 1 88 ? 17.147 -6.359 0.330 1.00 85.38 88 GLU A N 1
ATOM 655 C CA . GLU A 1 88 ? 18.237 -6.141 -0.637 1.00 85.38 88 GLU A CA 1
ATOM 656 C C . GLU A 1 88 ? 18.641 -4.666 -0.797 1.00 85.38 88 GLU A C 1
ATOM 658 O O . GLU A 1 88 ? 19.704 -4.369 -1.336 1.00 85.38 88 GLU A O 1
ATOM 663 N N . ARG A 1 89 ? 17.814 -3.726 -0.310 1.00 85.88 89 ARG A N 1
ATOM 664 C CA . ARG A 1 89 ? 18.015 -2.262 -0.429 1.00 85.88 89 ARG A CA 1
ATOM 665 C C . ARG A 1 89 ? 18.241 -1.790 -1.871 1.00 85.88 89 ARG A C 1
ATOM 667 O O . ARG A 1 89 ? 18.766 -0.700 -2.104 1.00 85.88 89 ARG A O 1
ATOM 674 N N . ASP A 1 90 ? 17.812 -2.594 -2.832 1.00 90.56 90 ASP A N 1
ATOM 675 C CA . ASP A 1 90 ? 17.890 -2.320 -4.252 1.00 90.56 90 ASP A CA 1
ATOM 676 C C . ASP A 1 90 ? 16.713 -1.432 -4.706 1.00 90.56 90 ASP A C 1
ATOM 678 O O . ASP A 1 90 ? 15.837 -1.033 -3.927 1.00 90.56 90 ASP A O 1
ATOM 682 N N . ALA A 1 91 ? 16.681 -1.100 -5.997 1.00 93.06 91 ALA A N 1
ATOM 683 C CA . ALA A 1 91 ? 15.617 -0.274 -6.557 1.00 93.06 91 ALA A CA 1
ATOM 684 C C . ALA A 1 91 ? 14.223 -0.890 -6.332 1.00 93.06 91 ALA A C 1
ATOM 686 O O . ALA A 1 91 ? 13.282 -0.155 -6.011 1.00 93.06 91 ALA A O 1
ATOM 687 N N . ARG A 1 92 ? 14.092 -2.218 -6.485 1.00 93.50 92 ARG A N 1
ATOM 688 C CA . ARG A 1 92 ? 12.829 -2.943 -6.300 1.00 93.50 92 ARG A CA 1
ATOM 689 C C . ARG A 1 92 ? 12.384 -2.873 -4.842 1.00 93.50 92 ARG A C 1
ATOM 691 O O . ARG A 1 92 ? 11.267 -2.426 -4.593 1.00 93.50 92 ARG A O 1
ATOM 698 N N . SER A 1 93 ? 13.270 -3.191 -3.899 1.00 93.69 93 SER A N 1
ATOM 699 C CA . SER A 1 93 ? 12.992 -3.113 -2.461 1.00 93.69 93 SER A CA 1
ATOM 700 C C . SER A 1 93 ? 12.519 -1.714 -2.057 1.00 93.69 93 SER A C 1
ATOM 702 O O . SER A 1 93 ? 11.531 -1.561 -1.340 1.00 93.69 93 SER A O 1
ATOM 704 N N . LEU A 1 94 ? 13.156 -0.656 -2.575 1.00 95.19 94 LEU A N 1
ATOM 705 C CA . LEU A 1 94 ? 12.737 0.725 -2.307 1.00 95.19 94 LEU A CA 1
ATOM 706 C C . LEU A 1 94 ? 11.345 1.050 -2.863 1.00 95.19 94 LEU A C 1
ATOM 708 O O . LEU A 1 94 ? 10.546 1.699 -2.181 1.00 95.19 94 LEU A O 1
ATOM 712 N N . MET A 1 95 ? 11.044 0.611 -4.088 1.00 96.25 95 MET A N 1
ATOM 713 C CA . MET A 1 95 ? 9.717 0.762 -4.693 1.00 96.25 95 MET A CA 1
ATOM 714 C C . MET A 1 95 ? 8.656 0.040 -3.850 1.00 96.25 95 MET A C 1
ATOM 716 O O . MET A 1 95 ? 7.623 0.629 -3.516 1.00 96.25 95 MET A O 1
ATOM 720 N N . ASN A 1 96 ? 8.928 -1.205 -3.464 1.00 95.88 96 ASN A N 1
ATOM 721 C CA . ASN A 1 96 ? 8.032 -2.039 -2.670 1.00 95.88 96 ASN A CA 1
ATOM 722 C C . ASN A 1 96 ? 7.749 -1.409 -1.302 1.00 95.88 96 ASN A C 1
ATOM 724 O O . ASN A 1 96 ? 6.587 -1.211 -0.944 1.00 95.88 96 ASN A O 1
ATOM 728 N N . LEU A 1 97 ? 8.789 -0.986 -0.574 1.00 95.94 97 LEU A N 1
ATOM 729 C CA . LEU A 1 97 ? 8.669 -0.292 0.713 1.00 95.94 97 LEU A CA 1
ATOM 730 C C . LEU A 1 97 ? 7.846 1.001 0.607 1.00 95.94 97 LEU A C 1
ATOM 732 O O . LEU A 1 97 ? 7.013 1.290 1.475 1.00 95.94 97 LEU A O 1
ATOM 736 N N . HIS A 1 98 ? 8.051 1.784 -0.457 1.00 96.81 98 HIS A N 1
ATOM 737 C CA . HIS A 1 98 ? 7.280 3.004 -0.706 1.00 96.81 98 HIS A CA 1
ATOM 738 C C . HIS A 1 98 ? 5.794 2.693 -0.909 1.00 96.81 98 HIS A C 1
ATOM 740 O O . HIS A 1 98 ? 4.945 3.292 -0.244 1.00 96.81 98 HIS A O 1
ATOM 746 N N . ASN A 1 99 ? 5.471 1.731 -1.773 1.00 97.38 99 ASN A N 1
ATOM 747 C CA . ASN A 1 99 ? 4.089 1.364 -2.085 1.00 97.38 99 ASN A CA 1
ATOM 748 C C . ASN A 1 99 ? 3.384 0.687 -0.900 1.00 97.38 99 ASN A C 1
ATOM 750 O O . ASN A 1 99 ? 2.248 1.041 -0.578 1.00 97.38 99 ASN A O 1
ATOM 754 N N . ASN A 1 100 ? 4.080 -0.184 -0.164 1.00 96.75 100 ASN A N 1
ATOM 755 C CA . ASN A 1 100 ? 3.604 -0.761 1.093 1.00 96.75 100 ASN A CA 1
ATOM 756 C C . ASN A 1 100 ? 3.218 0.326 2.103 1.00 96.75 100 ASN A C 1
ATOM 758 O O . ASN A 1 100 ? 2.175 0.244 2.763 1.00 96.75 100 ASN A O 1
ATOM 762 N N . LYS A 1 101 ? 4.049 1.367 2.226 1.00 96.00 101 LYS A N 1
ATOM 763 C CA . LYS A 1 101 ? 3.792 2.518 3.096 1.00 96.00 101 LYS A CA 1
ATOM 764 C C . LYS A 1 101 ? 2.631 3.375 2.594 1.00 96.00 101 LYS A C 1
ATOM 766 O O . LYS A 1 101 ? 1.818 3.806 3.411 1.00 96.00 101 LYS A O 1
ATOM 771 N N . ALA A 1 102 ? 2.542 3.613 1.287 1.00 95.88 102 ALA A N 1
ATOM 772 C CA . ALA A 1 102 ? 1.449 4.366 0.677 1.00 95.88 102 ALA A CA 1
ATOM 773 C C . ALA A 1 102 ? 0.092 3.671 0.884 1.00 95.88 102 ALA A C 1
ATOM 775 O O . ALA A 1 102 ? -0.895 4.356 1.159 1.00 95.88 102 ALA A O 1
ATOM 776 N N . GLY A 1 103 ? 0.072 2.333 0.823 1.00 94.94 103 GLY A N 1
ATOM 777 C CA . GLY A 1 103 ? -1.088 1.483 1.097 1.00 94.94 103 GLY A CA 1
ATOM 778 C C . GLY A 1 103 ? -1.569 1.541 2.545 1.00 94.94 103 GLY A C 1
ATOM 779 O O . GLY A 1 103 ? -2.749 1.753 2.805 1.00 94.94 103 GLY A O 1
ATOM 780 N N . ARG A 1 104 ? -0.646 1.446 3.512 1.00 93.12 104 ARG A N 1
ATOM 781 C CA . ARG A 1 104 ? -0.980 1.531 4.950 1.00 93.12 104 ARG A CA 1
ATOM 782 C C . ARG A 1 104 ? -1.436 2.916 5.392 1.00 93.12 104 ARG A C 1
ATOM 784 O O . ARG A 1 104 ? -1.989 3.046 6.478 1.00 93.12 104 ARG A O 1
ATOM 791 N N . LYS A 1 105 ? -1.191 3.963 4.599 1.00 83.56 105 LYS A N 1
ATOM 792 C CA . LYS A 1 105 ? -1.600 5.328 4.935 1.00 83.56 105 LYS A CA 1
ATOM 793 C C . LYS A 1 105 ? -3.089 5.519 4.634 1.00 83.56 105 LYS A C 1
ATOM 795 O O . LYS A 1 105 ? -3.459 5.996 3.562 1.00 83.56 105 LYS A O 1
ATOM 800 N N . THR A 1 106 ? -3.924 5.166 5.604 1.00 67.50 106 THR A N 1
ATOM 801 C CA . THR A 1 106 ? -5.371 5.389 5.567 1.00 67.50 106 THR A CA 1
ATOM 802 C C . THR A 1 106 ? -5.731 6.794 6.040 1.00 67.50 106 THR A C 1
ATOM 804 O O . THR A 1 106 ? -5.122 7.326 6.970 1.00 67.50 106 THR A O 1
ATOM 807 N N . GLU A 1 107 ? -6.756 7.376 5.430 1.00 60.88 107 GLU A N 1
ATOM 808 C CA . GLU A 1 107 ? -7.435 8.559 5.955 1.00 60.88 107 GLU A CA 1
ATOM 809 C C . GLU A 1 107 ? -8.523 8.086 6.922 1.00 60.88 107 GLU A C 1
ATOM 811 O O . GLU A 1 107 ? -9.389 7.295 6.553 1.00 60.88 107 GLU A O 1
ATOM 816 N N . CYS A 1 108 ? -8.447 8.512 8.182 1.00 58.78 108 CYS A N 1
ATOM 817 C CA . CYS A 1 108 ? -9.470 8.183 9.168 1.00 58.78 108 CYS A CA 1
ATOM 818 C C . CYS A 1 108 ? -10.667 9.112 8.959 1.00 58.78 108 CYS A C 1
ATOM 820 O O . CYS A 1 108 ? -10.517 10.329 9.068 1.00 58.78 108 CYS A O 1
ATOM 822 N N . LYS A 1 109 ? -11.848 8.547 8.706 1.00 57.78 109 LYS A N 1
ATOM 823 C CA . LYS A 1 109 ? -13.119 9.270 8.783 1.00 57.78 109 LYS A CA 1
ATOM 824 C C . LYS A 1 109 ? -13.933 8.707 9.939 1.00 57.78 109 LYS A C 1
ATOM 826 O O . LYS A 1 109 ? -13.963 7.497 10.149 1.00 57.78 109 LYS A O 1
ATOM 831 N N . CYS A 1 110 ? -14.558 9.590 10.706 1.00 59.16 110 CYS A N 1
ATOM 832 C CA . CYS A 1 110 ? -15.544 9.185 11.697 1.00 59.16 110 CYS A CA 1
ATOM 833 C C . CYS A 1 110 ? -16.858 8.899 10.962 1.00 59.16 110 CYS A C 1
ATOM 835 O O . CYS A 1 110 ? -17.282 9.705 10.136 1.00 59.16 110 CYS A O 1
ATOM 837 N N . HIS A 1 111 ? -17.491 7.767 11.255 1.00 55.94 111 HIS A N 1
ATOM 838 C CA . HIS A 1 111 ? -18.826 7.445 10.761 1.00 55.94 111 HIS A CA 1
ATOM 839 C C . HIS A 1 111 ? -19.811 7.500 11.937 1.00 55.94 111 HIS A C 1
ATOM 841 O O . HIS A 1 111 ? -19.607 6.814 12.935 1.00 55.94 111 HIS A O 1
ATOM 847 N N . GLY A 1 112 ? -20.853 8.324 11.813 1.00 59.16 112 GLY A N 1
ATOM 848 C CA . GLY A 1 112 ? -22.029 8.361 12.690 1.00 59.16 112 GLY A CA 1
ATOM 849 C C . GLY A 1 112 ? -23.299 8.102 11.873 1.00 59.16 112 GLY A C 1
ATOM 850 O O . GLY A 1 112 ? -23.255 8.187 10.641 1.00 59.16 112 GLY A O 1
ATOM 851 N N . VAL A 1 113 ? -24.414 7.767 12.528 1.00 55.84 113 VAL A N 1
ATOM 852 C CA . VAL A 1 113 ? -25.710 7.551 11.857 1.00 55.84 113 VAL A CA 1
ATOM 853 C C . VAL A 1 113 ? -26.062 8.813 11.053 1.00 55.84 113 VAL A C 1
ATOM 855 O O . VAL A 1 113 ? -26.063 9.915 11.592 1.00 55.84 113 VAL A O 1
ATOM 858 N N . SER A 1 114 ? -26.271 8.654 9.743 1.00 53.88 114 SER A N 1
ATOM 859 C CA . SER A 1 114 ? -26.579 9.717 8.765 1.00 53.88 114 SER A CA 1
ATOM 860 C C . SER A 1 114 ? -25.540 10.829 8.547 1.00 53.88 114 SER A C 1
ATOM 862 O O . SER A 1 114 ? -25.852 11.831 7.913 1.00 53.88 114 SER A O 1
ATOM 864 N N . GLY A 1 115 ? -24.293 10.686 9.010 1.00 52.62 115 GLY A N 1
ATOM 865 C CA . GLY A 1 115 ? -23.261 11.707 8.764 1.00 52.62 115 GLY A CA 1
ATOM 866 C C . GLY A 1 115 ? -23.492 13.044 9.490 1.00 52.62 115 GLY A C 1
ATOM 867 O O . GLY A 1 115 ? -22.745 13.990 9.248 1.00 52.62 115 GLY A O 1
ATOM 868 N N . SER A 1 116 ? -24.470 13.120 10.403 1.00 53.06 116 SER A N 1
ATOM 869 C CA . SER A 1 116 ? -24.663 14.249 11.315 1.00 53.06 116 SER A CA 1
ATOM 870 C C . SER A 1 116 ? -23.969 13.995 12.658 1.00 53.06 116 SER A C 1
ATOM 872 O O . SER A 1 116 ? -24.036 12.906 13.226 1.00 53.06 116 SER A O 1
ATOM 874 N N . CYS A 1 117 ? -23.330 15.023 13.222 1.00 51.31 117 CYS A N 1
ATOM 875 C CA . CYS A 1 117 ? -22.680 14.976 14.542 1.00 51.31 117 CYS A CA 1
ATOM 876 C C . CYS A 1 117 ? -23.673 15.059 15.726 1.00 51.31 117 CYS A C 1
ATOM 878 O O . CYS A 1 117 ? -23.318 15.546 16.794 1.00 51.31 117 CYS A O 1
ATOM 880 N N . THR A 1 118 ? -24.920 14.612 15.563 1.00 49.84 118 THR A N 1
ATOM 881 C CA . THR A 1 118 ? -25.992 14.733 16.574 1.00 49.84 118 THR A CA 1
ATOM 882 C C . THR A 1 118 ? -25.971 13.628 17.644 1.00 49.84 118 THR A C 1
ATOM 884 O O . THR A 1 118 ? -26.764 13.659 18.584 1.00 49.84 118 THR A O 1
ATOM 887 N N . MET A 1 119 ? -25.060 12.651 17.550 1.00 58.84 119 MET A N 1
ATOM 888 C CA . MET A 1 119 ? -24.926 11.552 18.518 1.00 58.84 119 MET A CA 1
ATOM 889 C C . MET A 1 119 ? -24.062 11.933 19.730 1.00 58.84 119 MET A C 1
ATOM 891 O O . MET A 1 119 ? -22.931 12.394 19.591 1.00 58.84 119 MET A O 1
ATOM 895 N N . LYS A 1 120 ? -24.557 11.624 20.939 1.00 56.66 120 LYS A N 1
ATOM 896 C CA . LYS A 1 120 ? -23.865 11.868 22.222 1.00 56.66 120 LYS A CA 1
ATOM 897 C C . LYS A 1 120 ? -22.682 10.928 22.484 1.00 56.66 120 LYS A C 1
ATOM 899 O O . LYS A 1 120 ? -21.997 11.092 23.493 1.00 56.66 120 LYS A O 1
ATOM 904 N N . THR A 1 121 ? -22.432 9.928 21.633 1.00 59.06 121 THR A N 1
ATOM 905 C CA . THR A 1 121 ? -21.293 9.008 21.779 1.00 59.06 121 THR A CA 1
ATOM 906 C C . THR A 1 121 ? -20.623 8.694 20.443 1.00 59.06 121 THR A C 1
ATOM 908 O O . THR A 1 121 ? -21.307 8.332 19.491 1.00 59.06 121 THR A O 1
ATOM 911 N N . CYS A 1 122 ? -19.292 8.826 20.372 1.00 64.81 122 CYS A N 1
ATOM 912 C CA . CYS A 1 122 ? -18.496 8.633 19.150 1.00 64.81 122 CYS A CA 1
ATOM 913 C C . CYS A 1 122 ? -17.322 7.660 19.377 1.00 64.81 122 CYS A C 1
ATOM 915 O O . CYS A 1 122 ? -16.727 7.654 20.456 1.00 64.81 122 CYS A O 1
ATOM 917 N N . TRP A 1 123 ? -16.972 6.870 18.353 1.00 68.25 123 TRP A N 1
ATOM 918 C CA . TRP A 1 123 ? -15.754 6.050 18.277 1.00 68.25 123 TRP A CA 1
ATOM 919 C C . TRP A 1 123 ? -15.191 6.004 16.858 1.00 68.25 123 TRP A C 1
ATOM 921 O O . TRP A 1 123 ? -15.884 6.252 15.873 1.00 68.25 123 TRP A O 1
ATOM 931 N N . LYS A 1 124 ? -13.906 5.654 16.743 1.00 77.75 124 LYS A N 1
ATOM 932 C CA . LYS A 1 124 ? -13.253 5.454 15.444 1.00 77.75 124 LYS A CA 1
ATOM 933 C C . LYS A 1 124 ? -13.572 4.070 14.893 1.00 77.75 124 LYS A C 1
ATOM 935 O O . LYS A 1 124 ? -13.397 3.074 15.596 1.00 77.75 124 LYS A O 1
ATOM 940 N N . THR A 1 125 ? -13.935 4.006 13.618 1.00 82.38 125 THR A N 1
ATOM 941 C CA . THR A 1 125 ? -14.192 2.760 12.890 1.00 82.38 125 THR A CA 1
ATOM 942 C C . THR A 1 125 ? -13.321 2.658 11.643 1.00 82.38 125 THR A C 1
ATOM 944 O O . THR A 1 125 ? -12.772 3.645 11.150 1.00 82.38 125 THR A O 1
ATOM 947 N N . LEU A 1 126 ? -13.168 1.432 11.147 1.00 87.31 126 LEU A N 1
ATOM 948 C CA . LEU A 1 126 ? -12.584 1.176 9.837 1.00 87.31 126 LEU A CA 1
ATOM 949 C C . LEU A 1 126 ? -13.620 1.501 8.744 1.00 87.31 126 LEU A C 1
ATOM 951 O O . LEU A 1 126 ? -14.763 1.055 8.870 1.00 87.31 126 LEU A O 1
ATOM 955 N N . PRO A 1 127 ? -13.254 2.230 7.671 1.00 87.75 127 PRO A N 1
ATOM 956 C CA . PRO A 1 127 ? -14.147 2.403 6.529 1.00 87.75 127 PRO A CA 1
ATOM 957 C C . PRO A 1 127 ? -14.330 1.064 5.799 1.00 87.75 127 PRO A C 1
ATOM 959 O O . PRO A 1 127 ? -13.460 0.202 5.902 1.00 87.75 127 PRO A O 1
ATOM 962 N N . PRO A 1 128 ? -15.384 0.872 4.991 1.00 90.94 128 PRO A N 1
ATOM 963 C CA . PRO A 1 128 ? -15.476 -0.293 4.117 1.00 90.94 128 PRO A CA 1
ATOM 964 C C . PRO A 1 128 ? -14.207 -0.457 3.271 1.00 90.94 128 PRO A C 1
ATOM 966 O O . PRO A 1 128 ? -13.752 0.495 2.634 1.00 90.94 128 PRO A O 1
ATOM 969 N N . PHE A 1 129 ? -13.645 -1.670 3.220 1.00 93.50 129 PHE A N 1
ATOM 970 C CA . PHE A 1 129 ? -12.389 -1.918 2.496 1.00 93.50 129 PHE A CA 1
ATOM 971 C C . PHE A 1 129 ? -12.481 -1.574 0.999 1.00 93.50 129 PHE A C 1
ATOM 973 O O . PHE A 1 129 ? -11.482 -1.200 0.389 1.00 93.50 129 PHE A O 1
ATOM 980 N N . ARG A 1 130 ? -13.691 -1.609 0.421 1.00 94.25 130 ARG A N 1
ATOM 981 C CA . ARG A 1 130 ? -13.958 -1.133 -0.944 1.00 94.25 130 ARG A CA 1
ATOM 982 C C . ARG A 1 130 ? -13.480 0.307 -1.158 1.00 94.25 130 ARG A C 1
ATOM 984 O O . ARG A 1 130 ? -12.751 0.538 -2.110 1.00 94.25 130 ARG A O 1
ATOM 991 N N . LEU A 1 131 ? -13.764 1.222 -0.226 1.00 92.31 131 LEU A N 1
ATOM 992 C CA . LEU A 1 131 ? -13.327 2.623 -0.322 1.00 92.31 131 LEU A CA 1
ATOM 993 C C . LEU A 1 131 ? -11.799 2.761 -0.310 1.00 92.31 131 LEU A C 1
ATOM 995 O O . LEU A 1 131 ? -11.242 3.649 -0.954 1.00 92.31 131 LEU A O 1
ATOM 999 N N . ILE A 1 132 ? -11.105 1.881 0.418 1.00 93.38 132 ILE A N 1
ATOM 1000 C CA . ILE A 1 132 ? -9.637 1.824 0.407 1.00 93.38 132 ILE A CA 1
ATOM 1001 C C . ILE A 1 132 ? -9.153 1.369 -0.974 1.00 93.38 132 ILE A C 1
ATOM 1003 O O . ILE A 1 132 ? -8.239 1.980 -1.529 1.00 93.38 132 ILE A O 1
ATOM 1007 N N . GLY A 1 133 ? -9.788 0.337 -1.537 1.00 95.00 133 GLY A N 1
ATOM 1008 C CA . GLY A 1 133 ? -9.542 -0.133 -2.900 1.00 95.00 133 GLY A CA 1
ATOM 1009 C C . GLY A 1 133 ? -9.728 0.970 -3.940 1.00 95.00 133 GLY A C 1
ATOM 1010 O O . GLY A 1 133 ? -8.820 1.205 -4.734 1.00 95.00 133 GLY A O 1
ATOM 1011 N N . ASP A 1 134 ? -10.837 1.705 -3.874 1.00 95.25 134 ASP A N 1
ATOM 1012 C CA . ASP A 1 134 ? -11.154 2.797 -4.799 1.00 95.25 134 ASP A CA 1
ATOM 1013 C C . ASP A 1 134 ? -10.128 3.941 -4.696 1.00 95.25 134 ASP A C 1
ATOM 1015 O O . ASP A 1 134 ? -9.633 4.442 -5.709 1.00 95.25 134 ASP A O 1
ATOM 1019 N N . HIS A 1 135 ? -9.716 4.312 -3.475 1.00 93.69 135 HIS A N 1
ATOM 1020 C CA . HIS A 1 135 ? -8.677 5.332 -3.267 1.00 93.69 135 HIS A CA 1
ATOM 1021 C C . HIS A 1 135 ? -7.322 4.895 -3.827 1.00 93.69 135 HIS A C 1
ATOM 1023 O O . HIS A 1 135 ? -6.611 5.679 -4.462 1.00 93.69 135 HIS A O 1
ATOM 1029 N N . LEU A 1 136 ? -6.947 3.633 -3.613 1.00 95.69 136 LEU A N 1
ATOM 1030 C CA . LEU A 1 136 ? -5.713 3.080 -4.165 1.00 95.69 136 LEU A CA 1
ATOM 1031 C C . LEU A 1 136 ? -5.782 2.952 -5.688 1.00 95.69 136 LEU A C 1
ATOM 1033 O O . LEU A 1 136 ? -4.773 3.194 -6.347 1.00 95.69 136 LEU A O 1
ATOM 1037 N N . MET A 1 137 ? -6.956 2.662 -6.252 1.00 96.25 137 MET A N 1
ATOM 1038 C CA . MET A 1 137 ? -7.171 2.609 -7.696 1.00 96.25 137 MET A CA 1
ATOM 1039 C C . MET A 1 137 ? -7.020 4.000 -8.325 1.00 96.25 137 MET A C 1
ATOM 1041 O O . MET A 1 137 ? -6.314 4.168 -9.318 1.00 96.25 137 MET A O 1
ATOM 1045 N N . HIS A 1 138 ? -7.564 5.047 -7.700 1.00 95.44 138 HIS A N 1
ATOM 1046 C CA . HIS A 1 138 ? -7.320 6.425 -8.138 1.00 95.44 138 HIS A CA 1
ATOM 1047 C C . HIS A 1 138 ? -5.819 6.781 -8.092 1.00 95.44 138 HIS A C 1
ATOM 1049 O O . HIS A 1 138 ? -5.286 7.405 -9.015 1.00 95.44 138 HIS A O 1
ATOM 1055 N N . ARG A 1 139 ? -5.092 6.340 -7.057 1.00 95.69 139 ARG A N 1
ATOM 1056 C CA . ARG A 1 139 ? -3.631 6.520 -6.987 1.00 95.69 139 ARG A CA 1
ATOM 1057 C C . ARG A 1 139 ? -2.878 5.693 -8.034 1.00 95.69 139 ARG A C 1
ATOM 1059 O O . ARG A 1 139 ? -1.840 6.154 -8.498 1.00 95.69 139 ARG A O 1
ATOM 1066 N N . TYR A 1 140 ? -3.387 4.524 -8.421 1.00 96.62 140 TYR A N 1
ATOM 1067 C CA . TYR A 1 140 ? -2.825 3.679 -9.477 1.00 96.62 140 TYR A CA 1
ATOM 1068 C C . TYR A 1 140 ? -2.847 4.385 -10.838 1.00 96.62 140 TYR A C 1
ATOM 1070 O O . TYR A 1 140 ? -1.806 4.483 -11.491 1.00 96.62 140 TYR A O 1
ATOM 1078 N N . TRP A 1 141 ? -3.976 4.992 -11.219 1.00 96.25 141 TRP A N 1
ATOM 1079 C CA . TRP A 1 141 ? -4.083 5.751 -12.473 1.00 96.25 141 TRP A CA 1
ATOM 1080 C C . TRP A 1 141 ? -3.122 6.946 -12.538 1.00 96.25 141 TRP A C 1
ATOM 1082 O O . TRP A 1 141 ? -2.664 7.328 -13.613 1.00 96.25 141 TRP A O 1
ATOM 1092 N N . ARG A 1 142 ? -2.768 7.507 -11.376 1.00 95.25 142 ARG A N 1
ATOM 1093 C CA . ARG A 1 142 ? -1.861 8.657 -11.225 1.00 95.25 142 ARG A CA 1
ATOM 1094 C C . ARG A 1 142 ? -0.449 8.268 -10.778 1.00 95.25 142 ARG A C 1
ATOM 1096 O O . ARG A 1 142 ? 0.334 9.150 -10.412 1.00 95.25 142 ARG A O 1
ATOM 1103 N N . ALA A 1 143 ? -0.127 6.974 -10.777 1.00 96.56 143 ALA A N 1
ATOM 1104 C CA . ALA A 1 143 ? 1.156 6.473 -10.307 1.00 96.56 143 ALA A CA 1
ATOM 1105 C C . ALA A 1 143 ? 2.315 7.110 -11.085 1.00 96.56 143 ALA A C 1
ATOM 1107 O O . ALA A 1 143 ? 2.207 7.427 -12.273 1.00 96.56 143 ALA A O 1
ATOM 1108 N N . ARG A 1 144 ? 3.447 7.315 -10.409 1.00 96.25 144 ARG A N 1
ATOM 1109 C CA . ARG A 1 144 ? 4.590 8.049 -10.961 1.00 96.25 144 ARG A CA 1
ATOM 1110 C C . ARG A 1 144 ? 5.755 7.117 -11.266 1.00 96.25 144 ARG A C 1
ATOM 1112 O O . ARG A 1 144 ? 6.182 6.338 -10.421 1.00 96.25 144 ARG A O 1
ATOM 1119 N N . GLY A 1 145 ? 6.313 7.257 -12.466 1.00 96.44 145 GLY A N 1
ATOM 1120 C CA . GLY A 1 145 ? 7.550 6.577 -12.837 1.00 96.44 145 GLY A CA 1
ATOM 1121 C C . GLY A 1 145 ? 8.742 7.165 -12.082 1.00 96.44 145 GLY A C 1
ATOM 1122 O O . GLY A 1 145 ? 8.952 8.384 -12.110 1.00 96.44 145 GLY A O 1
ATOM 1123 N N . VAL A 1 146 ? 9.531 6.309 -11.443 1.00 96.62 146 VAL A N 1
ATOM 1124 C CA . VAL A 1 146 ? 10.722 6.681 -10.669 1.00 96.62 146 VAL A CA 1
ATOM 1125 C C . VAL A 1 146 ? 11.969 5.950 -11.167 1.00 96.62 146 VAL A C 1
ATOM 1127 O O . VAL A 1 146 ? 11.878 4.951 -11.876 1.00 96.62 146 VAL A O 1
ATOM 1130 N N . SER A 1 147 ? 13.132 6.477 -10.799 1.00 94.88 147 SER A N 1
ATOM 1131 C CA . SER A 1 147 ? 14.437 5.833 -10.931 1.00 94.88 147 SER A CA 1
ATOM 1132 C C . SER A 1 147 ? 15.122 5.836 -9.564 1.00 94.88 147 SER A C 1
ATOM 1134 O O . SER A 1 147 ? 15.005 6.812 -8.816 1.00 94.88 147 SER A O 1
ATOM 1136 N N . ALA A 1 148 ? 15.843 4.766 -9.237 1.00 93.31 148 ALA A N 1
ATOM 1137 C CA . ALA A 1 148 ? 16.712 4.736 -8.068 1.00 93.31 148 ALA A CA 1
ATOM 1138 C C . ALA A 1 148 ? 18.058 5.374 -8.426 1.00 93.31 148 ALA A C 1
ATOM 1140 O O . ALA A 1 148 ? 18.690 4.974 -9.402 1.00 93.31 148 ALA A O 1
ATOM 1141 N N . VAL A 1 149 ? 18.476 6.378 -7.660 1.00 91.31 149 VAL A N 1
ATOM 1142 C CA . VAL A 1 149 ? 19.755 7.073 -7.853 1.00 91.31 149 VAL A CA 1
ATOM 1143 C C . VAL A 1 149 ? 20.554 7.053 -6.551 1.00 91.31 149 VAL A C 1
ATOM 1145 O O . VAL A 1 149 ? 19.945 7.145 -5.481 1.00 91.31 149 VAL A O 1
ATOM 1148 N N . PRO A 1 150 ? 21.892 6.950 -6.599 1.00 89.69 150 PRO A N 1
ATOM 1149 C CA . PRO A 1 150 ? 22.721 7.085 -5.407 1.00 89.69 150 PRO A CA 1
ATOM 1150 C C . PRO A 1 150 ? 22.505 8.442 -4.735 1.00 89.69 150 PRO A C 1
ATOM 1152 O O . PRO A 1 150 ? 22.410 9.474 -5.405 1.00 89.69 150 PRO A O 1
ATOM 1155 N N . VAL A 1 151 ? 22.432 8.453 -3.406 1.00 86.12 151 VAL A N 1
ATOM 1156 C CA . VAL A 1 151 ? 22.374 9.699 -2.636 1.00 86.12 151 VAL A CA 1
ATOM 1157 C C . VAL A 1 151 ? 23.724 10.427 -2.765 1.00 86.12 151 VAL A C 1
ATOM 1159 O O . VAL A 1 151 ? 24.774 9.799 -2.582 1.00 86.12 151 VAL A O 1
ATOM 1162 N N . PRO A 1 152 ? 23.741 11.736 -3.087 1.00 75.94 152 PRO A N 1
ATOM 1163 C CA . PRO A 1 152 ? 24.968 12.527 -3.057 1.00 75.94 152 PRO A CA 1
ATOM 1164 C C . PRO A 1 152 ? 25.513 12.583 -1.623 1.00 75.94 152 PRO A C 1
ATOM 1166 O O . PRO A 1 152 ? 24.819 13.042 -0.720 1.00 75.94 152 PRO A O 1
ATOM 1169 N N . SER A 1 153 ? 26.742 12.112 -1.405 1.00 71.12 153 SER A N 1
ATOM 1170 C CA . SER A 1 153 ? 27.434 12.255 -0.117 1.00 71.12 153 SER A CA 1
ATOM 1171 C C . SER A 1 153 ? 28.221 13.566 -0.098 1.00 71.12 153 SER A C 1
ATOM 1173 O O . SER A 1 153 ? 28.958 13.843 -1.044 1.00 71.12 153 SER A O 1
ATOM 1175 N N . ALA A 1 154 ? 28.099 14.345 0.982 1.00 61.56 154 ALA A N 1
ATOM 1176 C CA . ALA A 1 154 ? 28.958 15.504 1.249 1.00 61.56 154 ALA A CA 1
ATOM 1177 C C . ALA A 1 154 ? 30.363 15.096 1.746 1.00 61.56 154 ALA A C 1
ATOM 1179 O O . ALA A 1 154 ? 31.303 15.880 1.659 1.00 61.56 154 ALA A O 1
ATOM 1180 N N . SER A 1 155 ? 30.521 13.858 2.228 1.00 61.50 155 SER A N 1
ATOM 1181 C CA . SER A 1 155 ? 31.802 13.295 2.658 1.00 61.50 155 SER A CA 1
ATOM 1182 C C . SER A 1 155 ? 32.484 12.574 1.491 1.00 61.50 155 SER A C 1
ATOM 1184 O O . SER A 1 155 ? 31.937 11.609 0.945 1.00 61.50 155 SER A O 1
ATOM 1186 N N . LYS A 1 156 ? 33.692 13.032 1.128 1.00 59.59 156 LYS A N 1
ATOM 1187 C CA . LYS A 1 156 ? 34.628 12.350 0.210 1.00 59.59 156 LYS A CA 1
ATOM 1188 C C . LYS A 1 156 ? 35.386 11.198 0.890 1.00 59.59 156 LYS A C 1
ATOM 1190 O O . LYS A 1 156 ? 36.245 10.587 0.262 1.00 59.59 156 LYS A O 1
ATOM 1195 N N . THR A 1 157 ? 35.061 10.888 2.142 1.00 62.25 157 THR A N 1
ATOM 1196 C CA . THR A 1 157 ? 35.787 9.926 2.970 1.00 62.25 157 THR A CA 1
ATOM 1197 C C . THR A 1 157 ? 34.872 8.751 3.294 1.00 62.25 157 THR A C 1
ATOM 1199 O O . THR A 1 157 ? 34.251 8.703 4.348 1.00 62.25 157 THR A O 1
ATOM 1202 N N . SER A 1 158 ? 34.729 7.821 2.354 1.00 54.84 158 SER A N 1
ATOM 1203 C CA . SER A 1 158 ? 34.436 6.423 2.681 1.00 54.84 158 SER A CA 1
ATOM 1204 C C . SER A 1 158 ? 34.766 5.552 1.477 1.00 54.84 158 SER A C 1
ATOM 1206 O O . SER A 1 158 ? 34.234 5.708 0.374 1.00 54.84 158 SER A O 1
ATOM 1208 N N . THR A 1 159 ? 35.721 4.671 1.715 1.00 60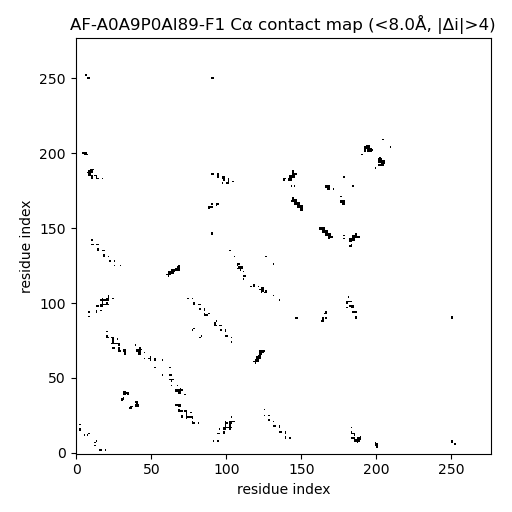.12 159 THR A N 1
ATOM 1209 C CA . THR A 1 159 ? 36.163 3.581 0.869 1.00 60.12 159 THR A CA 1
ATOM 1210 C C . THR A 1 159 ? 35.079 2.495 0.829 1.00 60.12 159 THR A C 1
ATOM 1212 O O . THR A 1 159 ? 34.536 2.096 1.849 1.00 60.12 159 THR A O 1
ATOM 1215 N N . ARG A 1 160 ? 34.780 1.981 -0.371 1.00 57.78 160 ARG A N 1
ATOM 1216 C CA . ARG A 1 160 ? 34.117 0.682 -0.623 1.00 57.78 160 ARG A CA 1
ATOM 1217 C C . ARG A 1 160 ? 32.701 0.403 -0.075 1.00 57.78 160 ARG A C 1
ATOM 1219 O O . ARG A 1 160 ? 32.196 -0.683 -0.348 1.00 57.78 160 ARG A O 1
ATOM 1226 N N . GLU A 1 161 ? 32.024 1.325 0.603 1.00 67.69 161 GLU A N 1
ATOM 1227 C CA . GLU A 1 161 ? 30.637 1.107 1.048 1.00 67.69 161 GLU A CA 1
ATOM 1228 C C . GLU A 1 161 ? 29.612 1.449 -0.056 1.00 67.69 161 GLU A C 1
ATOM 1230 O O . GLU A 1 161 ? 29.686 2.503 -0.699 1.00 67.69 161 GLU A O 1
ATOM 1235 N N . VAL A 1 162 ? 28.647 0.552 -0.310 1.00 68.00 162 VAL A N 1
ATOM 1236 C CA . VAL A 1 162 ? 27.590 0.760 -1.317 1.00 68.00 162 VAL A CA 1
ATOM 1237 C C . VAL A 1 162 ? 26.745 1.965 -0.909 1.00 68.00 162 VAL A C 1
ATOM 1239 O O . VAL A 1 162 ? 26.058 1.945 0.113 1.00 68.00 162 VAL A O 1
ATOM 1242 N N . ARG A 1 163 ? 26.783 3.031 -1.718 1.00 77.69 163 ARG A N 1
ATOM 1243 C CA . ARG A 1 163 ? 26.023 4.255 -1.440 1.00 77.69 163 ARG A CA 1
ATOM 1244 C C . ARG A 1 163 ? 24.522 3.952 -1.375 1.00 77.69 163 ARG A C 1
ATOM 1246 O O . ARG A 1 163 ? 24.010 3.275 -2.270 1.00 77.69 163 ARG A O 1
ATOM 1253 N N . PRO A 1 164 ? 23.793 4.495 -0.384 1.00 85.06 164 PRO A N 1
ATOM 1254 C CA . PRO A 1 164 ? 22.357 4.289 -0.294 1.00 85.06 164 PRO A CA 1
ATOM 1255 C C . PRO A 1 164 ? 21.659 4.867 -1.529 1.00 85.06 164 PRO A C 1
ATOM 1257 O O . PRO A 1 164 ? 22.017 5.938 -2.029 1.00 85.06 164 PRO A O 1
ATOM 1260 N N . LEU A 1 165 ? 20.655 4.145 -2.019 1.00 90.81 165 LEU A N 1
ATOM 1261 C CA . LEU A 1 165 ? 19.819 4.567 -3.136 1.00 90.81 165 LEU A CA 1
ATOM 1262 C C . LEU A 1 165 ? 18.609 5.364 -2.631 1.00 90.81 165 LEU A C 1
ATOM 1264 O O . LEU A 1 165 ? 18.070 5.106 -1.555 1.00 90.81 165 LEU A O 1
ATOM 1268 N N . GLN A 1 166 ? 18.142 6.309 -3.444 1.00 92.75 166 GLN A N 1
ATOM 1269 C CA . GLN A 1 166 ? 16.885 7.021 -3.233 1.00 92.75 166 GLN A CA 1
ATOM 1270 C C . GLN A 1 166 ? 16.034 7.031 -4.502 1.00 92.75 166 GLN A C 1
ATOM 1272 O O . GLN A 1 166 ? 16.549 7.088 -5.620 1.00 92.75 166 GLN A O 1
ATOM 1277 N N . LEU A 1 167 ? 14.712 7.012 -4.330 1.00 94.25 167 LEU A N 1
ATOM 1278 C CA . LEU A 1 167 ? 13.776 7.123 -5.444 1.00 94.25 167 LEU A CA 1
ATOM 1279 C C . LEU A 1 167 ? 13.626 8.582 -5.877 1.00 94.25 167 LEU A C 1
ATOM 1281 O O . LEU A 1 167 ? 13.294 9.458 -5.077 1.00 94.25 167 LEU A O 1
ATOM 1285 N N . THR A 1 168 ? 13.798 8.817 -7.172 1.00 94.12 168 THR A N 1
ATOM 1286 C CA . THR A 1 168 ? 13.603 10.121 -7.811 1.00 94.12 168 THR A CA 1
ATOM 1287 C C . THR A 1 168 ? 12.619 10.015 -8.964 1.00 94.12 168 THR A C 1
ATOM 1289 O O . THR A 1 168 ? 12.563 9.008 -9.666 1.00 94.12 168 THR A O 1
ATOM 1292 N N . LEU A 1 169 ? 11.798 11.044 -9.152 1.00 94.69 169 LEU A N 1
ATOM 1293 C CA . LEU A 1 169 ? 10.798 11.088 -10.216 1.00 94.69 169 LEU A CA 1
ATOM 1294 C C . LEU A 1 169 ? 11.482 11.205 -11.587 1.00 94.69 169 LEU A C 1
ATOM 1296 O O . LEU A 1 169 ? 12.236 12.145 -11.822 1.00 94.69 169 LEU A O 1
ATOM 1300 N N . ARG A 1 170 ? 11.148 10.310 -12.529 1.00 91.00 170 ARG A N 1
ATOM 1301 C CA . ARG A 1 170 ? 11.669 10.342 -13.915 1.00 91.00 170 ARG A CA 1
ATOM 1302 C C . ARG A 1 170 ? 11.264 11.599 -14.682 1.00 91.00 170 ARG A C 1
ATOM 1304 O O . ARG A 1 170 ? 11.972 12.046 -15.573 1.00 91.00 170 ARG A O 1
ATOM 1311 N N . ARG A 1 171 ? 10.092 12.144 -14.353 1.00 83.06 171 ARG A N 1
ATOM 1312 C CA . ARG A 1 171 ? 9.547 13.392 -14.902 1.00 83.06 171 ARG A CA 1
ATOM 1313 C C . ARG A 1 171 ? 9.178 14.299 -13.735 1.00 83.06 171 ARG A C 1
ATOM 1315 O O . ARG A 1 171 ? 8.034 14.289 -13.271 1.00 83.06 171 ARG A O 1
ATOM 1322 N N . ALA A 1 172 ? 10.179 14.992 -13.206 1.00 74.62 172 ALA A N 1
ATOM 1323 C CA . ALA A 1 172 ? 10.036 15.987 -12.152 1.00 74.62 172 ALA A CA 1
ATOM 1324 C C . ALA A 1 172 ? 9.819 17.379 -12.765 1.00 74.62 172 ALA A C 1
ATOM 1326 O O . ALA A 1 172 ? 10.516 17.750 -13.706 1.00 74.62 172 ALA A O 1
ATOM 1327 N N . ARG A 1 173 ? 8.893 18.172 -12.207 1.00 69.06 173 ARG A N 1
ATOM 1328 C CA . ARG A 1 173 ? 8.987 19.637 -12.338 1.00 69.06 173 ARG A CA 1
ATOM 1329 C C . ARG A 1 173 ? 10.188 20.075 -11.491 1.00 69.06 173 ARG A C 1
ATOM 1331 O O . ARG A 1 173 ? 10.432 19.441 -10.465 1.00 69.06 173 ARG A O 1
ATOM 1338 N N . SER A 1 174 ? 10.915 21.115 -11.903 1.00 60.94 174 SER A N 1
ATOM 1339 C CA . SER A 1 174 ? 12.216 21.538 -11.335 1.00 60.94 174 SER A CA 1
ATOM 1340 C C . SER A 1 174 ? 12.293 21.547 -9.797 1.00 60.94 174 SER A C 1
ATOM 1342 O O . SER A 1 174 ? 13.347 21.257 -9.238 1.00 60.94 174 SER A O 1
ATOM 1344 N N . VAL A 1 175 ? 11.169 21.795 -9.119 1.00 69.50 175 VAL A N 1
ATOM 1345 C CA . VAL A 1 175 ? 11.059 21.904 -7.657 1.00 69.50 175 VAL A CA 1
ATOM 1346 C C . VAL A 1 175 ? 10.892 20.558 -6.924 1.00 69.50 175 VAL A C 1
ATOM 1348 O O . VAL A 1 175 ? 11.370 20.417 -5.803 1.00 69.50 175 VAL A O 1
ATOM 1351 N N . GLN A 1 176 ? 10.247 19.539 -7.513 1.00 74.81 176 GLN A N 1
ATOM 1352 C CA . GLN A 1 176 ? 9.941 18.283 -6.805 1.00 74.81 176 GLN A CA 1
ATOM 1353 C C . GLN A 1 176 ? 10.640 17.075 -7.434 1.00 74.81 176 GLN A C 1
ATOM 1355 O O . GLN A 1 176 ? 10.146 16.491 -8.398 1.00 74.81 176 GLN A O 1
ATOM 1360 N N . LYS A 1 177 ? 11.754 16.648 -6.827 1.00 85.81 177 LYS A N 1
ATOM 1361 C CA . LYS A 1 177 ? 12.533 15.478 -7.271 1.00 85.81 177 LYS A CA 1
ATOM 1362 C C . LYS A 1 177 ? 12.113 14.164 -6.601 1.00 85.81 177 LYS A C 1
ATOM 1364 O O . LYS A 1 177 ? 12.292 13.105 -7.197 1.00 85.81 177 LYS A O 1
ATOM 1369 N N . THR A 1 178 ? 11.526 14.216 -5.403 1.00 90.06 178 THR A N 1
ATOM 1370 C CA . THR A 1 178 ? 11.135 13.032 -4.618 1.00 90.06 178 THR A CA 1
ATOM 1371 C C . THR A 1 178 ? 9.629 12.742 -4.711 1.00 90.06 178 THR A C 1
ATOM 1373 O O . THR A 1 178 ? 8.813 13.675 -4.701 1.00 90.06 178 THR A O 1
ATOM 1376 N N . PRO A 1 179 ? 9.223 11.460 -4.807 1.00 93.25 179 PRO A N 1
ATOM 1377 C CA . PRO A 1 179 ? 7.811 11.084 -4.853 1.00 93.25 179 PRO A CA 1
ATOM 1378 C C . PRO A 1 179 ? 7.115 11.352 -3.514 1.00 93.25 179 PRO A C 1
ATOM 1380 O O . PRO A 1 179 ? 7.708 11.206 -2.440 1.00 93.25 179 PRO A O 1
ATOM 1383 N N . LYS A 1 180 ? 5.829 11.717 -3.547 1.00 93.25 180 LYS A N 1
ATOM 1384 C CA . LYS A 1 180 ? 5.065 11.923 -2.308 1.00 93.25 180 LYS A CA 1
ATOM 1385 C C . LYS A 1 180 ? 4.785 10.581 -1.640 1.00 93.25 180 LYS A C 1
ATOM 1387 O O . LYS A 1 180 ? 4.504 9.585 -2.296 1.00 93.25 180 LYS A O 1
ATOM 1392 N N . ARG A 1 181 ? 4.736 10.570 -0.304 1.00 92.44 181 ARG A N 1
ATOM 1393 C CA . ARG A 1 181 ? 4.431 9.360 0.492 1.00 92.44 181 ARG A CA 1
ATOM 1394 C C . ARG A 1 181 ? 3.038 8.764 0.234 1.00 92.44 181 ARG A C 1
ATOM 1396 O O . ARG A 1 181 ? 2.784 7.645 0.657 1.00 92.44 181 ARG A O 1
ATOM 1403 N N . SER A 1 182 ? 2.119 9.531 -0.353 1.00 90.38 182 SER A N 1
ATOM 1404 C CA . SER A 1 182 ? 0.768 9.082 -0.716 1.00 90.38 182 SER A CA 1
ATOM 1405 C C . SER A 1 182 ? 0.653 8.622 -2.170 1.00 90.38 182 SER A C 1
ATOM 1407 O O . SER A 1 182 ? -0.383 8.083 -2.538 1.00 90.38 182 SER A O 1
ATOM 1409 N N . GLU A 1 183 ? 1.670 8.851 -3.001 1.00 94.00 183 GLU A N 1
ATOM 1410 C CA . GLU A 1 183 ? 1.676 8.430 -4.405 1.00 94.00 183 GLU A CA 1
ATOM 1411 C C . GLU A 1 183 ? 2.140 6.978 -4.521 1.00 94.00 183 GLU A C 1
ATOM 1413 O O . GLU A 1 183 ? 2.996 6.543 -3.752 1.00 94.00 183 GLU A O 1
ATOM 1418 N N . LEU A 1 184 ? 1.608 6.249 -5.502 1.00 97.25 184 LEU A N 1
ATOM 1419 C CA . LEU A 1 184 ? 2.185 4.978 -5.932 1.00 97.25 184 LEU A CA 1
ATOM 1420 C C . LEU A 1 184 ? 3.294 5.237 -6.950 1.00 97.25 184 LEU A C 1
ATOM 1422 O O . LEU A 1 184 ? 3.203 6.168 -7.757 1.00 97.25 184 LEU A O 1
ATOM 1426 N N . VAL A 1 185 ? 4.340 4.416 -6.909 1.00 97.50 185 VAL A N 1
ATOM 1427 C CA . VAL A 1 185 ? 5.520 4.566 -7.766 1.00 97.50 185 VAL A CA 1
ATOM 1428 C C . VAL A 1 185 ? 5.896 3.257 -8.440 1.00 97.50 185 VAL A C 1
ATOM 1430 O O . VAL A 1 185 ? 5.720 2.188 -7.863 1.00 97.50 185 VAL A O 1
ATOM 1433 N N . PHE A 1 186 ? 6.432 3.350 -9.654 1.00 97.19 186 PHE A N 1
ATOM 1434 C CA . PHE A 1 186 ? 6.861 2.200 -10.452 1.00 97.19 186 PHE A CA 1
ATOM 1435 C C . PHE A 1 186 ? 8.199 2.476 -11.145 1.00 97.19 186 PHE A C 1
ATOM 1437 O O . PHE A 1 186 ? 8.510 3.625 -11.471 1.00 97.19 186 PHE A O 1
ATOM 1444 N N . LEU A 1 187 ? 8.986 1.430 -11.401 1.00 95.75 187 LEU A N 1
ATOM 1445 C CA . LEU A 1 187 ? 10.291 1.540 -12.072 1.00 95.75 187 LEU A CA 1
ATOM 1446 C C . LEU A 1 187 ? 10.185 1.273 -13.579 1.00 95.75 187 LEU A C 1
ATOM 1448 O O . LEU A 1 187 ? 10.904 1.871 -14.384 1.00 95.75 187 LEU A O 1
ATOM 1452 N N . GLN A 1 188 ? 9.277 0.384 -13.980 1.00 93.44 188 GLN A N 1
ATOM 1453 C CA . GLN A 1 188 ? 9.151 -0.112 -15.349 1.00 93.44 188 GLN A CA 1
ATOM 1454 C C . GLN A 1 188 ? 7.750 0.149 -15.899 1.00 93.44 188 GLN A C 1
ATOM 1456 O O . GLN A 1 188 ? 6.757 0.059 -15.182 1.00 93.44 188 GLN A O 1
ATOM 1461 N N . SER A 1 189 ? 7.669 0.503 -17.181 1.00 92.50 189 SER A N 1
ATOM 1462 C CA . SER A 1 189 ? 6.380 0.631 -17.860 1.00 92.50 189 SER A CA 1
ATOM 1463 C C . SER A 1 189 ? 5.669 -0.720 -17.902 1.00 92.50 189 SER A C 1
ATOM 1465 O O . SER A 1 189 ? 6.323 -1.753 -18.050 1.00 92.50 189 SER A O 1
ATOM 1467 N N . SER A 1 190 ? 4.341 -0.697 -17.792 1.00 91.69 190 SER A N 1
ATOM 1468 C CA . SER A 1 190 ? 3.508 -1.887 -17.961 1.00 91.69 190 SER A CA 1
ATOM 1469 C C . SER A 1 190 ? 3.711 -2.485 -19.369 1.00 91.69 190 SER A C 1
ATOM 1471 O O . SER A 1 190 ? 3.849 -1.714 -20.326 1.00 91.69 190 SER A O 1
ATOM 1473 N N . PRO A 1 191 ? 3.755 -3.819 -19.511 1.00 89.69 191 PRO A N 1
ATOM 1474 C CA . PRO A 1 191 ? 3.851 -4.499 -20.792 1.00 89.69 191 PRO A CA 1
ATOM 1475 C C . PRO A 1 191 ? 2.489 -4.487 -21.502 1.00 89.69 191 PRO A C 1
ATOM 1477 O O . PRO A 1 191 ? 1.488 -4.008 -20.965 1.00 89.69 191 PRO A O 1
ATOM 1480 N N . ASN A 1 192 ? 2.454 -5.035 -22.715 1.00 87.56 192 ASN A N 1
ATOM 1481 C CA . ASN A 1 192 ? 1.197 -5.340 -23.384 1.00 87.56 192 ASN A CA 1
ATOM 1482 C C . ASN A 1 192 ? 0.571 -6.590 -22.736 1.00 87.56 192 ASN A C 1
ATOM 1484 O O . ASN A 1 192 ? 1.193 -7.650 -22.731 1.00 87.56 192 ASN A O 1
ATOM 1488 N N . TYR A 1 193 ? -0.639 -6.454 -22.188 1.00 88.38 193 TYR A N 1
ATOM 1489 C CA . TYR A 1 193 ? -1.388 -7.556 -21.574 1.00 88.38 193 TYR A CA 1
ATOM 1490 C C . TYR A 1 193 ? -2.388 -8.222 -22.533 1.00 88.38 193 TYR A C 1
ATOM 1492 O O . TYR A 1 193 ? -3.028 -9.196 -22.147 1.00 88.38 193 TYR A O 1
ATOM 1500 N N . CYS A 1 194 ? -2.529 -7.724 -23.768 1.00 88.31 194 CYS A N 1
ATOM 1501 C CA . CYS A 1 194 ? -3.451 -8.293 -24.751 1.00 88.31 194 CYS A CA 1
ATOM 1502 C C . CYS A 1 194 ? -3.021 -9.702 -25.172 1.00 88.31 194 CYS A C 1
ATOM 1504 O O . CYS A 1 194 ? -3.835 -10.623 -25.240 1.00 88.31 194 CYS A O 1
ATOM 1506 N N . GLU A 1 195 ? -1.725 -9.877 -25.415 1.00 88.25 195 GLU A N 1
ATOM 1507 C CA . GLU A 1 195 ? -1.139 -11.147 -25.827 1.00 88.25 195 GLU A CA 1
ATOM 1508 C C . GLU A 1 195 ? -0.687 -11.969 -24.618 1.00 88.25 195 GLU A C 1
ATOM 1510 O O . GLU A 1 195 ? -0.250 -11.445 -23.583 1.00 88.25 195 GLU A O 1
ATOM 1515 N N . ARG A 1 196 ? -0.782 -13.294 -24.756 1.00 86.75 196 ARG A N 1
ATOM 1516 C CA . ARG A 1 196 ? -0.300 -14.225 -23.740 1.00 86.75 196 ARG A CA 1
ATOM 1517 C C . ARG A 1 196 ? 1.221 -14.183 -23.701 1.00 86.75 196 ARG A C 1
ATOM 1519 O O . ARG A 1 196 ? 1.886 -14.452 -24.693 1.00 86.75 196 ARG A O 1
ATOM 1526 N N . ASN A 1 197 ? 1.768 -13.906 -22.525 1.00 85.06 197 ASN A N 1
ATOM 1527 C CA . ASN A 1 197 ? 3.199 -13.899 -22.283 1.00 85.06 197 ASN A CA 1
ATOM 1528 C C . ASN A 1 197 ? 3.499 -14.415 -20.868 1.00 85.06 197 ASN A C 1
ATOM 1530 O O . ASN A 1 197 ? 3.510 -13.654 -19.897 1.00 85.06 197 ASN A O 1
ATOM 1534 N N . LEU A 1 198 ? 3.782 -15.716 -20.762 1.00 83.94 198 LEU A N 1
ATOM 1535 C CA . LEU A 1 198 ? 4.036 -16.388 -19.482 1.00 83.94 198 LEU A CA 1
ATOM 1536 C C . LEU A 1 198 ? 5.296 -15.875 -18.775 1.00 83.94 198 LEU A C 1
ATOM 1538 O O . LEU A 1 198 ? 5.318 -15.826 -17.550 1.00 83.94 198 LEU A O 1
ATOM 1542 N N . SER A 1 199 ? 6.308 -15.424 -19.525 1.00 81.31 199 SER A N 1
ATOM 1543 C CA . SER A 1 199 ? 7.548 -14.885 -18.943 1.00 81.31 199 SER A CA 1
ATOM 1544 C C . SER A 1 199 ? 7.316 -13.592 -18.150 1.00 81.31 199 SER A C 1
ATOM 1546 O O . SER A 1 199 ? 8.023 -13.308 -17.187 1.00 81.31 199 SER A O 1
ATOM 1548 N N . MET A 1 200 ? 6.286 -12.827 -18.522 1.00 76.88 200 MET A N 1
ATOM 1549 C CA . MET A 1 200 ? 5.863 -11.611 -17.823 1.00 76.88 200 MET A CA 1
ATOM 1550 C C . MET A 1 200 ? 4.669 -11.850 -16.887 1.00 76.88 200 MET A C 1
ATOM 1552 O O . MET A 1 200 ? 4.168 -10.898 -16.293 1.00 76.88 200 MET A O 1
ATOM 1556 N N . GLY A 1 201 ? 4.192 -13.095 -16.772 1.00 78.00 201 GLY A N 1
ATOM 1557 C CA . GLY A 1 201 ? 2.993 -13.441 -16.006 1.00 78.00 201 GLY A CA 1
ATOM 1558 C C . GLY A 1 201 ? 1.672 -13.009 -16.659 1.00 78.00 201 GLY A C 1
ATOM 1559 O O . GLY A 1 201 ? 0.646 -12.986 -15.984 1.00 78.00 201 GLY A O 1
ATOM 1560 N N . SER A 1 202 ? 1.669 -12.660 -17.951 1.00 84.62 202 SER A N 1
ATOM 1561 C CA . SER A 1 202 ? 0.459 -12.286 -18.696 1.00 84.62 202 SER A CA 1
ATOM 1562 C C . SER A 1 202 ? -0.209 -13.519 -19.306 1.00 84.62 202 SER A C 1
ATOM 1564 O O . SER A 1 202 ? 0.402 -14.238 -20.099 1.00 84.62 202 SER A O 1
ATOM 1566 N N . LEU A 1 203 ? -1.486 -13.750 -18.996 1.00 86.06 203 LEU A N 1
ATOM 1567 C CA . LEU A 1 203 ? -2.284 -14.800 -19.644 1.00 86.06 203 LEU A CA 1
ATOM 1568 C C . LEU A 1 203 ? -2.859 -14.373 -21.003 1.00 86.06 203 LEU A C 1
ATOM 1570 O O . LEU A 1 203 ? -3.321 -15.231 -21.754 1.00 86.06 203 LEU A O 1
ATOM 1574 N N . GLY A 1 204 ? -2.764 -13.084 -21.341 1.00 82.75 204 GLY A N 1
ATOM 1575 C CA . GLY A 1 204 ? -3.445 -12.493 -22.489 1.00 82.75 204 GLY A CA 1
ATOM 1576 C C . GLY A 1 204 ? -4.921 -12.211 -22.200 1.00 82.75 204 GLY A C 1
ATOM 1577 O O . GLY A 1 204 ? -5.504 -12.756 -21.263 1.00 82.75 204 GLY A O 1
ATOM 1578 N N . THR A 1 205 ? -5.532 -11.361 -23.021 1.00 82.19 205 THR A N 1
ATOM 1579 C CA . THR A 1 205 ? -6.972 -11.045 -22.974 1.00 82.19 205 THR A CA 1
ATOM 1580 C C . THR A 1 205 ? -7.728 -11.548 -24.205 1.00 82.19 205 THR A C 1
ATOM 1582 O O . THR A 1 205 ? -8.889 -11.194 -24.390 1.00 82.19 205 THR A O 1
ATOM 1585 N N . ASN A 1 206 ? -7.086 -12.351 -25.064 1.00 70.56 206 ASN A N 1
ATOM 1586 C CA . ASN A 1 206 ? -7.725 -12.959 -26.237 1.00 70.56 206 ASN A CA 1
ATOM 1587 C C . ASN A 1 206 ? -8.922 -13.849 -25.797 1.00 70.56 206 ASN A C 1
ATOM 1589 O O . ASN A 1 206 ? -8.884 -14.420 -24.703 1.00 70.56 206 ASN A O 1
ATOM 1593 N N . PRO A 1 207 ? -10.000 -13.965 -26.596 1.00 59.28 207 PRO A N 1
ATOM 1594 C CA . PRO A 1 207 ? -11.390 -14.012 -26.123 1.00 59.28 207 PRO A CA 1
ATOM 1595 C C . PRO A 1 207 ? -11.869 -15.333 -25.502 1.00 59.28 207 PRO A C 1
ATOM 1597 O O . PRO A 1 207 ? -13.061 -15.502 -25.281 1.00 59.28 207 PRO A O 1
ATOM 1600 N N . THR A 1 208 ? -10.996 -16.272 -25.150 1.00 58.22 208 THR A N 1
ATOM 1601 C CA . THR A 1 208 ? -11.421 -17.564 -24.580 1.00 58.22 208 THR A CA 1
ATOM 1602 C C . THR A 1 208 ? -11.791 -17.519 -23.088 1.00 58.22 208 THR A C 1
ATOM 1604 O O . THR A 1 208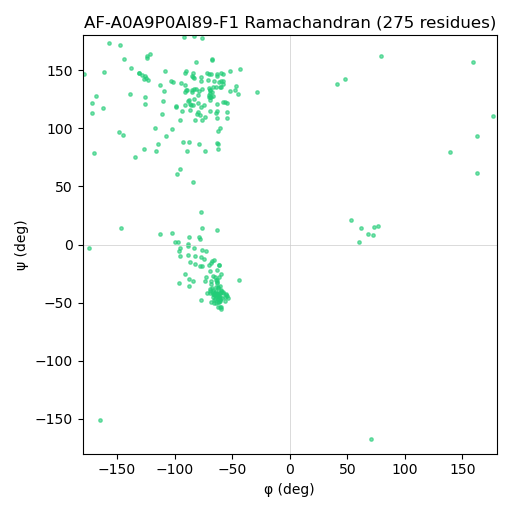 ? -12.041 -18.572 -22.510 1.00 58.22 208 THR A O 1
ATOM 1607 N N . GLY A 1 209 ? -11.845 -16.347 -22.433 1.00 60.56 209 GLY A N 1
ATOM 1608 C CA . GLY A 1 209 ? -12.244 -16.291 -21.013 1.00 60.56 209 GLY A CA 1
ATOM 1609 C C . GLY A 1 209 ? -12.417 -14.926 -20.333 1.00 60.56 209 GLY A C 1
ATOM 1610 O O . GLY A 1 209 ? -12.807 -14.896 -19.167 1.00 60.56 209 GLY A O 1
ATOM 1611 N N . ALA A 1 210 ? -12.148 -13.797 -20.998 1.00 67.44 210 ALA A N 1
ATOM 1612 C CA . ALA A 1 210 ? -12.419 -12.477 -20.422 1.00 67.44 210 ALA A CA 1
ATOM 1613 C C . ALA A 1 210 ? -13.877 -12.067 -20.690 1.00 67.44 210 ALA A C 1
ATOM 1615 O O . ALA A 1 210 ? -14.290 -11.957 -21.843 1.00 67.44 210 ALA A O 1
ATOM 1616 N N . ILE A 1 211 ? -14.652 -11.829 -19.629 1.00 79.06 211 ILE A N 1
ATOM 1617 C CA . ILE A 1 211 ? -16.014 -11.294 -19.745 1.00 79.06 211 ILE A CA 1
ATOM 1618 C C . ILE A 1 211 ? -15.909 -9.785 -19.962 1.00 79.06 211 ILE A C 1
ATOM 1620 O O . ILE A 1 211 ? -15.472 -9.049 -19.075 1.00 79.06 211 ILE A O 1
ATOM 1624 N N . CYS A 1 212 ? -16.322 -9.324 -21.137 1.00 76.88 212 CYS A N 1
ATOM 1625 C CA . CYS A 1 212 ? -16.453 -7.905 -21.437 1.00 76.88 212 CYS A CA 1
ATOM 1626 C C . CYS A 1 212 ? -17.872 -7.442 -21.095 1.00 76.88 212 CYS A C 1
ATOM 1628 O O . CYS A 1 212 ? -18.849 -8.058 -21.513 1.00 76.88 212 CYS A O 1
ATOM 1630 N N . SER A 1 213 ? -18.004 -6.334 -20.371 1.00 81.94 213 SER A N 1
ATOM 1631 C CA . SER A 1 213 ? -19.284 -5.639 -20.234 1.00 81.94 213 SER A CA 1
ATOM 1632 C C . SER A 1 213 ? -19.480 -4.704 -21.427 1.00 81.94 213 SER A C 1
ATOM 1634 O O . SER A 1 213 ? -18.679 -3.791 -21.632 1.00 81.94 213 SER A O 1
ATOM 1636 N N . ALA A 1 214 ? -20.546 -4.907 -22.203 1.00 69.75 214 ALA A N 1
ATOM 1637 C CA . ALA A 1 214 ? -20.966 -3.969 -23.238 1.00 69.75 214 ALA A CA 1
ATOM 1638 C C . ALA A 1 214 ? -21.609 -2.737 -22.583 1.00 69.75 214 ALA A C 1
ATOM 1640 O O . ALA A 1 214 ? -22.823 -2.672 -22.460 1.00 69.75 214 ALA A O 1
ATOM 1641 N N . ALA A 1 215 ? -20.795 -1.799 -22.096 1.00 52.09 215 ALA A N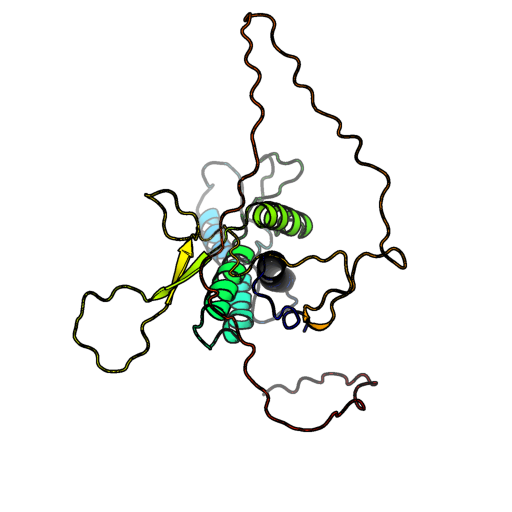 1
ATOM 1642 C CA . ALA A 1 215 ? -21.215 -0.421 -21.844 1.00 52.09 215 ALA A CA 1
ATOM 1643 C C . ALA A 1 215 ? -20.016 0.463 -21.486 1.00 52.09 215 ALA A C 1
ATOM 1645 O O . ALA A 1 215 ? -19.435 0.362 -20.406 1.00 52.09 215 ALA A O 1
ATOM 1646 N N . ALA A 1 216 ? -19.724 1.403 -22.374 1.00 47.66 216 ALA A N 1
ATOM 1647 C CA . ALA A 1 216 ? -19.371 2.752 -21.973 1.00 47.66 216 ALA A CA 1
ATOM 1648 C C . ALA A 1 216 ? -20.178 3.684 -22.878 1.00 47.66 216 ALA A C 1
ATOM 1650 O O . ALA A 1 216 ? -19.643 4.262 -23.821 1.00 47.66 216 ALA A O 1
ATOM 1651 N N . GLU A 1 217 ? -21.481 3.826 -22.614 1.00 41.75 217 GLU A N 1
ATOM 1652 C CA . GLU A 1 217 ? -22.082 5.127 -22.885 1.00 41.75 217 GLU A CA 1
ATOM 1653 C C . GLU A 1 217 ? -21.316 6.100 -21.999 1.00 41.75 217 GLU A C 1
ATOM 1655 O O . GLU A 1 217 ? -21.493 6.161 -20.781 1.00 41.75 217 GLU A O 1
ATOM 1660 N N . VAL A 1 218 ? -20.371 6.801 -22.617 1.00 42.69 218 VAL A N 1
ATOM 1661 C CA . VAL A 1 218 ? -19.809 8.009 -22.049 1.00 42.69 218 VAL A CA 1
ATOM 1662 C C . VAL A 1 218 ? -20.987 8.969 -21.978 1.00 42.69 218 VAL A C 1
ATOM 1664 O O . VAL A 1 218 ? -21.241 9.729 -22.909 1.00 42.69 218 VAL A O 1
ATOM 1667 N N . THR A 1 219 ? -21.738 8.919 -20.880 1.00 35.22 219 THR A N 1
ATOM 1668 C CA . THR A 1 219 ? -22.541 10.051 -20.442 1.00 35.22 219 THR A CA 1
ATOM 1669 C C . THR A 1 219 ? -21.529 11.142 -20.152 1.00 35.22 219 THR A C 1
ATOM 1671 O O . THR A 1 219 ? -20.973 11.286 -19.064 1.00 35.22 219 THR A O 1
ATOM 1674 N N . THR A 1 220 ? -21.193 11.874 -21.210 1.00 37.81 220 THR A N 1
ATOM 1675 C CA . THR A 1 220 ? -20.610 13.188 -21.081 1.00 37.81 220 THR A CA 1
ATOM 1676 C C . THR A 1 220 ? -21.595 13.939 -20.198 1.00 37.81 220 THR A C 1
ATOM 1678 O O . THR A 1 220 ? -22.715 14.245 -20.596 1.00 37.81 220 THR A O 1
ATOM 1681 N N . HIS A 1 221 ? -21.211 14.207 -18.953 1.00 36.88 221 HIS A N 1
ATOM 1682 C CA . HIS A 1 221 ? -21.753 15.365 -18.269 1.00 36.88 221 HIS A CA 1
ATOM 1683 C C . HIS A 1 221 ? -21.290 16.569 -19.095 1.00 36.88 221 HIS A C 1
ATOM 1685 O O . HIS A 1 221 ? -20.253 17.171 -18.817 1.00 36.88 221 HIS A O 1
ATOM 1691 N N . ILE A 1 222 ? -22.020 16.860 -20.175 1.00 38.28 222 ILE A N 1
ATOM 1692 C CA . ILE A 1 222 ? -21.965 18.135 -20.865 1.00 38.28 222 ILE A CA 1
ATOM 1693 C C . ILE A 1 222 ? -22.448 19.121 -19.814 1.00 38.28 222 ILE A C 1
ATOM 1695 O O . ILE A 1 222 ? -23.638 19.244 -19.537 1.00 38.28 222 ILE A O 1
ATOM 1699 N N . LYS A 1 223 ? -21.496 19.773 -19.152 1.00 35.91 223 LYS A N 1
ATOM 1700 C CA . LYS A 1 223 ? -21.781 21.016 -18.461 1.00 35.91 223 LYS A CA 1
ATOM 1701 C C . LYS A 1 223 ? -22.187 21.986 -19.565 1.00 35.91 223 LYS A C 1
ATOM 1703 O O . LYS A 1 223 ? -21.353 22.319 -20.406 1.00 35.91 223 LYS A O 1
ATOM 1708 N N . SER A 1 224 ? -23.470 22.333 -19.610 1.00 30.50 224 SER A N 1
ATOM 1709 C CA . SER A 1 224 ? -24.015 23.340 -20.516 1.00 30.50 224 SER A CA 1
ATOM 1710 C C . SER A 1 224 ? -23.098 24.571 -20.510 1.00 30.50 224 SER A C 1
ATOM 1712 O O . SER A 1 224 ? -22.727 25.018 -19.420 1.00 30.50 224 SER A O 1
ATOM 1714 N N . PRO A 1 225 ? -22.675 25.097 -21.671 1.00 33.91 225 PRO A N 1
ATOM 1715 C CA . PRO A 1 225 ? -21.931 26.343 -21.706 1.00 33.91 225 PRO A CA 1
ATOM 1716 C C . PRO A 1 225 ? -22.859 27.499 -21.322 1.00 33.91 225 PRO A C 1
ATOM 1718 O O . PRO A 1 225 ? -23.949 27.629 -21.879 1.00 33.91 225 PRO A O 1
ATOM 1721 N N . ASP A 1 226 ? -22.413 28.331 -20.381 1.00 33.44 226 ASP A N 1
ATOM 1722 C CA . ASP A 1 226 ? -23.010 29.640 -20.124 1.00 33.44 226 ASP A CA 1
ATOM 1723 C C . ASP A 1 226 ? -22.968 30.491 -21.413 1.00 33.44 226 ASP A C 1
ATOM 1725 O O . ASP A 1 226 ? -21.978 30.442 -22.157 1.00 33.44 226 ASP A O 1
ATOM 1729 N N . PRO A 1 227 ? -24.021 31.272 -21.714 1.00 30.14 227 PRO A N 1
ATOM 1730 C CA . PRO A 1 227 ? -24.085 32.069 -22.927 1.00 30.14 227 PRO A CA 1
ATOM 1731 C C . PRO A 1 227 ? -23.229 33.327 -22.765 1.00 30.14 227 PRO A C 1
ATOM 1733 O O . PRO A 1 227 ? -23.572 34.230 -22.007 1.00 30.14 227 PRO A O 1
ATOM 1736 N N . GLY A 1 228 ? -22.126 33.409 -23.509 1.00 36.19 228 GLY A N 1
ATOM 1737 C CA . GLY A 1 228 ? -21.420 34.674 -23.710 1.00 36.19 228 GLY A CA 1
ATOM 1738 C C . GLY A 1 228 ? -19.904 34.573 -23.676 1.00 36.19 228 GLY A C 1
ATOM 1739 O O . GLY A 1 228 ? -19.284 34.943 -22.689 1.00 36.19 228 GLY A O 1
ATOM 1740 N N . SER A 1 229 ? -19.302 34.139 -24.783 1.00 32.75 229 SER A N 1
ATOM 1741 C CA . SER A 1 229 ? -18.102 34.782 -25.335 1.00 32.75 229 SER A CA 1
ATOM 1742 C C . SER A 1 229 ? -17.790 34.176 -26.703 1.00 32.75 229 SER A C 1
ATOM 1744 O O . SER A 1 229 ? -17.651 32.962 -26.849 1.00 32.75 229 SER A O 1
ATOM 1746 N N . ALA A 1 230 ? -17.753 35.033 -27.717 1.00 32.09 230 ALA A N 1
ATOM 1747 C CA . ALA A 1 230 ? -17.537 34.693 -29.113 1.00 32.09 230 ALA A CA 1
ATOM 1748 C C . ALA A 1 230 ? -16.056 34.403 -29.428 1.00 32.09 230 ALA A C 1
ATOM 1750 O O . ALA A 1 230 ? -15.196 35.097 -28.903 1.00 32.09 230 ALA A O 1
ATOM 1751 N N . ALA A 1 231 ? -15.846 33.435 -30.341 1.00 32.22 231 ALA A N 1
ATOM 1752 C CA . ALA A 1 231 ? -14.765 33.248 -31.337 1.00 32.22 231 ALA A CA 1
ATOM 1753 C C . ALA A 1 231 ? -13.284 33.396 -30.877 1.00 32.22 231 ALA A C 1
ATOM 1755 O O . ALA A 1 231 ? -12.930 34.235 -30.070 1.00 32.22 231 ALA A O 1
ATOM 1756 N N . VAL A 1 232 ? -12.306 32.617 -31.355 1.00 33.00 232 VAL A N 1
ATOM 1757 C CA . VAL A 1 232 ? -11.837 32.512 -32.749 1.00 33.00 232 VAL A CA 1
ATOM 1758 C C . VAL A 1 232 ? -11.038 31.205 -32.954 1.00 33.00 232 VAL A C 1
ATOM 1760 O O . VAL A 1 232 ? -10.351 30.721 -32.057 1.00 33.00 232 VAL A O 1
ATOM 1763 N N . ASN A 1 233 ? -11.137 30.672 -34.177 1.00 31.33 233 ASN A N 1
ATOM 1764 C CA . ASN A 1 233 ? -10.439 29.528 -34.782 1.00 31.33 233 ASN A CA 1
ATOM 1765 C C . ASN A 1 233 ? -8.927 29.415 -34.517 1.00 31.33 233 ASN A C 1
ATOM 1767 O O . ASN A 1 233 ? -8.225 30.422 -34.524 1.00 31.33 233 ASN A O 1
ATOM 1771 N N . SER A 1 234 ? -8.412 28.174 -34.519 1.00 32.41 234 SER A N 1
ATOM 1772 C CA . SER A 1 234 ? -7.268 27.761 -35.362 1.00 32.41 234 SER A CA 1
ATOM 1773 C C . SER A 1 234 ? -7.072 26.239 -35.376 1.00 32.41 234 SER A C 1
ATOM 1775 O O . SER A 1 234 ? -6.962 25.585 -34.342 1.00 32.41 234 SER A O 1
ATOM 1777 N N . ILE A 1 235 ? -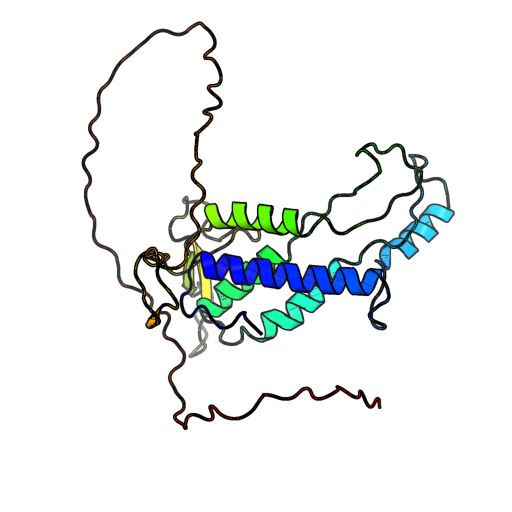7.008 25.702 -36.593 1.00 36.81 235 ILE A N 1
ATOM 1778 C CA . ILE A 1 235 ? -6.694 24.320 -36.963 1.00 36.81 235 ILE A CA 1
ATOM 1779 C C . ILE A 1 235 ? -5.211 24.040 -36.674 1.00 36.81 235 ILE A C 1
ATOM 1781 O O . ILE A 1 235 ? -4.347 24.817 -37.072 1.00 36.81 235 ILE A O 1
ATOM 1785 N N . GLY A 1 236 ? -4.904 22.914 -36.024 1.00 28.47 236 GLY A N 1
ATOM 1786 C CA . GLY A 1 236 ? -3.529 22.492 -35.745 1.00 28.47 236 GLY A CA 1
ATOM 1787 C C . GLY A 1 236 ? -3.380 20.973 -35.733 1.00 28.47 236 GLY A C 1
ATOM 1788 O O . GLY A 1 236 ? -3.632 20.319 -34.725 1.00 28.47 236 GLY A O 1
ATOM 1789 N N . VAL A 1 237 ? -2.950 20.414 -36.864 1.00 32.44 237 VAL A N 1
ATOM 1790 C CA . VAL A 1 237 ? -2.540 19.012 -37.022 1.00 32.44 237 VAL A CA 1
ATOM 1791 C C . VAL A 1 237 ? -1.223 18.789 -36.267 1.00 32.44 237 VAL A C 1
ATOM 1793 O O . VAL A 1 237 ? -0.193 19.350 -36.640 1.00 32.44 237 VAL A O 1
ATOM 1796 N N . ALA A 1 238 ? -1.222 17.958 -35.220 1.00 31.27 238 ALA A N 1
ATOM 1797 C CA . ALA A 1 238 ? -0.007 17.600 -34.487 1.00 31.27 238 ALA A CA 1
ATOM 1798 C C . ALA A 1 238 ? 0.582 16.273 -35.001 1.00 31.27 238 ALA A C 1
ATOM 1800 O O . ALA A 1 238 ? 0.058 15.191 -34.743 1.00 31.27 238 ALA A O 1
ATOM 1801 N N . LYS A 1 239 ? 1.702 16.382 -35.726 1.00 27.92 239 LYS A N 1
ATOM 1802 C CA . LYS A 1 239 ? 2.558 15.275 -36.180 1.00 27.92 239 LYS A CA 1
ATOM 1803 C C . LYS A 1 239 ? 3.189 14.529 -34.995 1.00 27.92 239 LYS A C 1
ATOM 1805 O O . LYS A 1 239 ? 3.749 15.139 -34.085 1.00 27.92 239 LYS A O 1
ATOM 1810 N N . SER A 1 240 ? 3.171 13.200 -35.055 1.00 27.94 240 SER A N 1
ATOM 1811 C CA . SER A 1 240 ? 3.903 12.297 -34.167 1.00 27.94 240 SER A CA 1
ATOM 1812 C C . SER A 1 240 ? 5.388 12.235 -34.544 1.00 27.94 240 SER A C 1
ATOM 1814 O O . SER A 1 240 ? 5.725 11.756 -35.624 1.00 27.94 240 SER A O 1
ATOM 1816 N N . SER A 1 241 ? 6.279 12.646 -33.639 1.00 28.72 241 SER A N 1
ATOM 1817 C CA . SER A 1 241 ? 7.718 12.364 -33.737 1.00 28.72 241 SER A CA 1
ATOM 1818 C C . SER A 1 241 ? 8.132 11.384 -32.645 1.00 28.72 241 SER A C 1
ATOM 1820 O O . SER A 1 241 ? 8.129 11.710 -31.456 1.00 28.72 241 SER A O 1
ATOM 1822 N N . ALA A 1 242 ? 8.504 10.176 -33.066 1.00 33.78 242 ALA A N 1
ATOM 1823 C CA . ALA A 1 242 ? 9.176 9.187 -32.240 1.00 33.78 242 ALA A CA 1
ATOM 1824 C C . ALA A 1 242 ? 10.582 9.692 -31.870 1.00 33.78 242 ALA A C 1
ATOM 1826 O O . ALA A 1 242 ? 11.361 10.075 -32.741 1.00 33.78 242 ALA A O 1
ATOM 1827 N N . LYS A 1 243 ? 10.921 9.690 -30.575 1.00 30.14 243 LYS A N 1
ATOM 1828 C CA . LYS A 1 243 ? 12.286 9.937 -30.091 1.00 30.14 243 LYS A CA 1
ATOM 1829 C C . LYS A 1 243 ? 12.736 8.785 -29.194 1.00 30.14 243 LYS A C 1
ATOM 1831 O O . LYS A 1 243 ? 12.045 8.395 -28.255 1.00 30.14 243 LYS A O 1
ATOM 1836 N N . SER A 1 244 ? 13.898 8.254 -29.554 1.00 29.41 244 SER A N 1
ATOM 1837 C CA . SER A 1 244 ? 14.642 7.121 -29.001 1.00 29.41 244 SER A CA 1
ATOM 1838 C C . SER A 1 244 ? 14.760 7.108 -27.471 1.00 29.41 244 SER A C 1
ATOM 1840 O O . SER A 1 244 ? 15.073 8.122 -26.847 1.00 29.41 244 SER A O 1
ATOM 1842 N N . ALA A 1 245 ? 14.561 5.928 -26.876 1.00 31.61 245 ALA A N 1
ATOM 1843 C CA . ALA A 1 245 ? 14.650 5.684 -25.437 1.00 31.61 245 ALA A CA 1
ATOM 1844 C C . ALA A 1 245 ? 16.111 5.605 -24.932 1.00 31.61 245 ALA A C 1
ATOM 1846 O O . ALA A 1 245 ? 16.944 4.982 -25.592 1.00 31.61 245 ALA A O 1
ATOM 1847 N N . PRO A 1 246 ? 16.437 6.158 -23.745 1.00 31.17 246 PRO A N 1
ATOM 1848 C CA . PRO A 1 246 ? 17.740 5.971 -23.114 1.00 31.17 246 PRO A CA 1
ATOM 1849 C C . PRO A 1 246 ? 17.833 4.626 -22.364 1.00 31.17 246 PRO A C 1
ATOM 1851 O O . PRO A 1 246 ? 16.825 4.029 -21.979 1.00 31.17 246 PRO A O 1
ATOM 1854 N N . ARG A 1 247 ? 19.076 4.161 -22.172 1.00 30.84 247 ARG A N 1
ATOM 1855 C CA . ARG A 1 247 ? 19.489 2.839 -21.657 1.00 30.84 247 ARG A CA 1
ATOM 1856 C C . ARG A 1 247 ? 18.740 2.394 -20.387 1.00 30.84 247 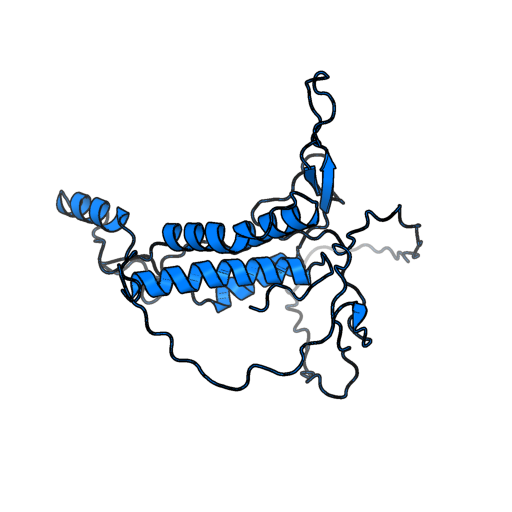ARG A C 1
ATOM 1858 O O . ARG A 1 247 ? 18.605 3.144 -19.422 1.00 30.84 247 ARG A O 1
ATOM 1865 N N . ARG A 1 248 ? 18.274 1.138 -20.404 1.00 35.38 248 ARG A N 1
ATOM 1866 C CA . ARG A 1 248 ? 17.538 0.461 -19.322 1.00 35.38 248 ARG A CA 1
ATOM 1867 C C . ARG A 1 248 ? 18.442 0.212 -18.109 1.00 35.38 248 ARG A C 1
ATOM 1869 O O . ARG A 1 248 ? 19.463 -0.449 -18.236 1.00 35.38 248 ARG A O 1
ATOM 1876 N N . SER A 1 249 ? 18.009 0.644 -16.927 1.00 38.22 249 SER A N 1
ATOM 1877 C CA . SER A 1 249 ? 18.410 0.030 -15.657 1.00 38.22 249 SER A CA 1
ATOM 1878 C C . SER A 1 249 ? 17.672 -1.309 -15.530 1.00 38.22 249 SER A C 1
ATOM 1880 O O . SER A 1 249 ? 16.442 -1.327 -15.414 1.00 38.22 249 SER A O 1
ATOM 1882 N N . SER A 1 250 ? 18.392 -2.420 -15.645 1.00 34.00 250 SER A N 1
ATOM 1883 C CA . SER A 1 250 ? 17.854 -3.777 -15.546 1.00 34.00 250 SER A CA 1
ATOM 1884 C C . SER A 1 250 ? 17.426 -4.086 -14.109 1.00 34.00 250 SER A C 1
ATOM 1886 O O . SER A 1 250 ? 18.203 -3.943 -13.172 1.00 34.00 250 SER A O 1
ATOM 1888 N N . CYS A 1 251 ? 16.179 -4.525 -13.932 1.00 35.81 251 CYS A N 1
ATOM 1889 C CA . CYS A 1 251 ? 15.770 -5.265 -12.742 1.00 35.81 251 CYS A CA 1
ATOM 1890 C C . CYS A 1 251 ? 15.946 -6.740 -13.094 1.00 35.81 251 CYS A C 1
ATOM 1892 O O . CYS A 1 251 ? 15.033 -7.344 -13.653 1.00 35.81 251 CYS A O 1
ATOM 1894 N N . THR A 1 252 ? 17.131 -7.298 -12.871 1.00 35.16 252 THR A N 1
ATOM 1895 C CA . THR A 1 252 ? 17.321 -8.742 -13.012 1.00 35.16 252 THR A CA 1
ATOM 1896 C C . THR A 1 252 ? 16.597 -9.453 -11.861 1.00 35.16 252 THR A C 1
ATOM 1898 O O . THR A 1 252 ? 16.529 -8.914 -10.748 1.00 35.16 252 THR A O 1
ATOM 1901 N N . PRO A 1 253 ? 15.966 -10.611 -12.103 1.00 33.91 253 PRO A N 1
ATOM 1902 C CA . PRO A 1 253 ? 15.661 -11.540 -11.024 1.00 33.91 253 PRO A CA 1
ATOM 1903 C C . PRO A 1 253 ? 16.981 -12.037 -10.415 1.00 33.91 253 PRO A C 1
ATOM 1905 O O . PRO A 1 253 ? 17.986 -12.140 -11.122 1.00 33.91 253 PRO A O 1
ATOM 1908 N N . ALA A 1 254 ? 16.993 -12.292 -9.106 1.00 32.38 254 ALA A N 1
ATOM 1909 C CA . ALA A 1 254 ? 18.085 -13.016 -8.468 1.00 32.38 254 ALA A CA 1
ATOM 1910 C C . ALA A 1 254 ? 18.211 -14.384 -9.157 1.00 32.38 254 ALA A C 1
ATOM 1912 O O . ALA A 1 254 ? 17.226 -15.111 -9.276 1.00 32.38 254 ALA A O 1
ATOM 1913 N N . SER A 1 255 ? 19.393 -14.663 -9.695 1.00 32.75 255 SER A N 1
ATOM 1914 C CA . SER A 1 255 ? 19.711 -15.866 -10.455 1.00 32.75 255 SER A CA 1
ATOM 1915 C C . SER A 1 255 ? 19.655 -17.131 -9.596 1.00 32.75 255 SER A C 1
ATOM 1917 O O . SER A 1 255 ? 20.095 -17.139 -8.448 1.00 32.75 255 SER A O 1
ATOM 1919 N N . ASP A 1 256 ? 19.118 -18.168 -10.232 1.00 28.56 256 ASP A N 1
ATOM 1920 C CA . ASP A 1 256 ? 18.974 -19.575 -9.867 1.00 28.56 256 ASP A CA 1
ATOM 1921 C C . ASP A 1 256 ? 20.035 -20.172 -8.923 1.00 28.56 256 ASP A C 1
ATOM 1923 O O . ASP A 1 256 ? 21.236 -20.132 -9.192 1.00 28.56 256 ASP A O 1
ATOM 1927 N N . ILE A 1 257 ? 19.557 -20.858 -7.878 1.00 32.94 257 ILE A N 1
ATOM 1928 C CA . ILE A 1 257 ? 20.213 -22.059 -7.347 1.00 32.94 257 ILE A CA 1
ATOM 1929 C C . ILE A 1 257 ? 19.458 -23.243 -7.952 1.00 32.94 257 ILE A C 1
ATOM 1931 O O . ILE A 1 257 ? 18.250 -23.394 -7.778 1.00 32.94 257 ILE A O 1
ATOM 1935 N N . THR A 1 258 ? 20.189 -24.046 -8.708 1.00 34.16 258 THR A N 1
ATOM 1936 C CA . THR A 1 258 ? 19.763 -25.274 -9.370 1.00 34.16 258 THR A CA 1
ATOM 1937 C C . THR A 1 258 ? 19.270 -26.328 -8.370 1.00 34.16 258 THR A C 1
ATOM 1939 O O . THR A 1 258 ? 19.922 -26.589 -7.362 1.00 34.16 258 THR A O 1
ATOM 1942 N N . GLY A 1 259 ? 18.141 -26.984 -8.672 1.00 30.53 259 GLY A N 1
ATOM 1943 C CA . GLY A 1 259 ? 17.690 -28.178 -7.944 1.00 30.53 259 GLY A CA 1
ATOM 1944 C C . GLY A 1 259 ? 16.215 -28.534 -8.157 1.00 30.53 259 GLY A C 1
ATOM 1945 O O . GLY A 1 259 ? 15.366 -27.995 -7.465 1.00 30.53 259 GLY A O 1
ATOM 1946 N N . THR A 1 260 ? 15.964 -29.416 -9.135 1.00 30.16 260 THR A N 1
ATOM 1947 C CA . THR A 1 260 ? 14.865 -30.408 -9.291 1.00 30.16 260 THR A CA 1
ATOM 1948 C C . THR A 1 260 ? 13.394 -30.073 -8.918 1.00 30.16 260 THR A C 1
ATOM 1950 O O . THR A 1 260 ? 13.093 -29.525 -7.862 1.00 30.16 260 THR A O 1
ATOM 1953 N N . PRO A 1 261 ? 12.404 -30.492 -9.743 1.00 32.06 261 PRO A N 1
ATOM 1954 C CA . PRO A 1 261 ? 10.996 -30.199 -9.496 1.00 32.06 261 PRO A CA 1
ATOM 1955 C C . PRO A 1 261 ? 10.395 -31.201 -8.499 1.00 32.06 261 PRO A C 1
ATOM 1957 O O . PRO A 1 261 ? 10.109 -32.341 -8.853 1.00 32.06 261 PRO A O 1
ATOM 1960 N N . ILE A 1 262 ? 10.129 -30.775 -7.263 1.00 33.06 262 ILE A N 1
ATOM 1961 C CA . ILE A 1 262 ? 9.197 -31.493 -6.378 1.00 33.06 262 ILE A CA 1
ATOM 1962 C C . ILE A 1 262 ? 7.800 -30.927 -6.634 1.00 33.06 262 ILE A C 1
ATOM 1964 O O . ILE A 1 262 ? 7.300 -30.072 -5.906 1.00 33.06 262 ILE A O 1
ATOM 1968 N N . LEU A 1 263 ? 7.172 -31.393 -7.713 1.00 33.72 263 LEU A N 1
ATOM 1969 C CA . LEU A 1 263 ? 5.747 -31.195 -7.968 1.00 33.72 263 LEU A CA 1
ATOM 1970 C C . LEU A 1 263 ? 4.977 -32.450 -7.536 1.00 33.72 263 LEU A C 1
ATOM 1972 O O . LEU A 1 263 ? 4.355 -33.116 -8.352 1.00 33.72 263 LEU A O 1
ATOM 1976 N N . SER A 1 264 ? 5.047 -32.800 -6.253 1.00 34.94 264 SER A N 1
ATOM 1977 C CA . SER A 1 264 ? 4.208 -33.853 -5.667 1.00 34.94 264 SER A CA 1
ATOM 1978 C C . SER A 1 264 ? 4.337 -33.842 -4.149 1.00 34.94 264 SER A C 1
ATOM 1980 O O . SER A 1 264 ? 5.087 -34.633 -3.595 1.00 34.94 264 SER A O 1
ATOM 1982 N N . LEU A 1 265 ? 3.654 -32.910 -3.484 1.00 30.75 265 LEU A N 1
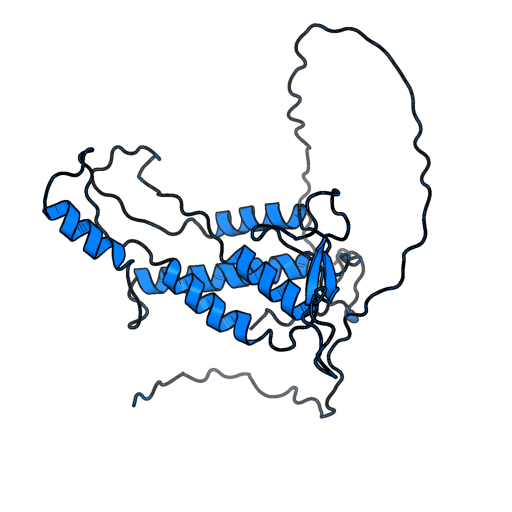ATOM 1983 C CA . LEU A 1 265 ? 3.196 -33.003 -2.091 1.00 30.75 265 LEU A CA 1
ATOM 1984 C C . LEU A 1 265 ? 2.536 -31.668 -1.757 1.00 30.75 265 LEU A C 1
ATOM 1986 O O . LEU A 1 265 ? 3.214 -30.651 -1.730 1.00 30.75 265 LEU A O 1
ATOM 1990 N N . LEU A 1 266 ? 1.213 -31.681 -1.587 1.00 29.30 266 LEU A N 1
ATOM 1991 C CA . LEU A 1 266 ? 0.405 -30.873 -0.657 1.00 29.30 266 LEU A CA 1
ATOM 1992 C C . LEU A 1 266 ? -1.065 -30.910 -1.117 1.00 29.30 2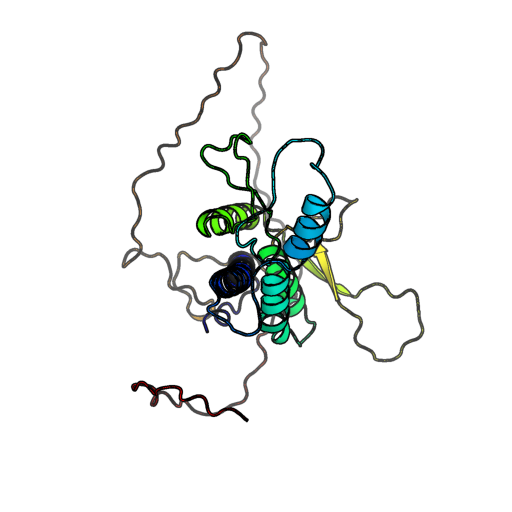66 LEU A C 1
ATOM 1994 O O . LEU A 1 266 ? -1.687 -29.899 -1.430 1.00 29.30 266 LEU A O 1
ATOM 1998 N N . ALA A 1 267 ? -1.625 -32.118 -1.118 1.00 33.69 267 ALA A N 1
ATOM 1999 C CA . ALA A 1 267 ? -3.051 -32.341 -0.937 1.00 33.69 267 ALA A CA 1
ATOM 2000 C C . ALA A 1 267 ? -3.228 -33.101 0.386 1.00 33.69 267 ALA A C 1
ATOM 2002 O O . ALA A 1 267 ? -3.201 -34.327 0.405 1.00 33.69 267 ALA A O 1
ATOM 2003 N N . SER A 1 268 ? -3.315 -32.377 1.507 1.00 28.19 268 SER A N 1
ATOM 2004 C CA . SER A 1 268 ? -4.082 -32.785 2.699 1.00 28.19 268 SER A CA 1
ATOM 2005 C C . SER A 1 268 ? -4.026 -31.728 3.812 1.00 28.19 268 SER A C 1
ATOM 2007 O O . SER A 1 268 ? -3.010 -31.046 3.962 1.00 28.19 268 SER A O 1
ATOM 2009 N N . PRO A 1 269 ? -5.104 -31.574 4.603 1.00 36.06 269 PRO A N 1
ATOM 2010 C CA . PRO A 1 269 ? -5.237 -30.520 5.597 1.00 36.06 269 PRO A CA 1
ATOM 2011 C C . PRO A 1 269 ? -4.602 -30.958 6.921 1.00 36.06 269 PRO A C 1
ATOM 2013 O O . PRO A 1 269 ? -5.090 -31.877 7.574 1.00 36.06 269 PRO A O 1
ATOM 2016 N N . GLN A 1 270 ? -3.539 -30.287 7.366 1.00 29.89 270 GLN A N 1
ATOM 2017 C CA . GLN A 1 270 ? -3.035 -30.481 8.726 1.00 29.89 270 GLN A CA 1
ATOM 2018 C C . GLN A 1 270 ? -3.541 -29.376 9.656 1.00 29.89 270 GLN A C 1
ATOM 2020 O O . GLN A 1 270 ? -3.283 -28.187 9.469 1.00 29.89 270 GLN A O 1
ATOM 2025 N N . LYS A 1 271 ? -4.300 -29.818 10.665 1.00 31.66 271 LYS A N 1
ATOM 2026 C CA . LYS A 1 271 ? -4.745 -29.066 11.839 1.00 31.66 271 LYS A CA 1
ATOM 2027 C C . LYS A 1 271 ? -3.534 -28.452 12.552 1.00 31.66 271 LYS A C 1
ATOM 2029 O O . LYS A 1 271 ? -2.652 -29.173 13.008 1.00 31.66 271 LYS A O 1
ATOM 2034 N N . LEU A 1 272 ? -3.526 -27.130 12.699 1.00 28.91 272 LEU A N 1
ATOM 2035 C CA . LEU A 1 272 ? -2.579 -26.415 13.556 1.00 28.91 272 LEU A CA 1
ATOM 2036 C C . LEU A 1 272 ? -2.995 -26.576 15.025 1.00 28.91 272 LEU A C 1
ATOM 2038 O O . LEU A 1 272 ? -3.966 -25.969 15.471 1.00 28.91 272 LEU A O 1
ATOM 2042 N N . VAL A 1 273 ? -2.246 -27.386 15.774 1.00 30.00 273 VAL A N 1
ATOM 2043 C CA . VAL A 1 273 ? -2.290 -27.432 17.242 1.00 30.00 273 VAL A CA 1
ATOM 2044 C C . VAL A 1 273 ? -1.198 -26.501 17.772 1.00 30.00 273 VAL A C 1
ATOM 2046 O O . VAL A 1 273 ? -0.013 -26.745 17.565 1.00 30.00 273 VAL A O 1
ATOM 2049 N N . PHE A 1 274 ? -1.589 -25.424 18.455 1.00 29.66 274 PHE A N 1
ATOM 2050 C CA . PHE A 1 274 ? -0.667 -24.550 19.185 1.00 29.66 274 PHE A CA 1
ATOM 2051 C C . PHE A 1 274 ? -0.328 -25.174 20.548 1.00 29.66 274 PHE A C 1
ATOM 2053 O O . PHE A 1 274 ? -1.184 -25.225 21.432 1.00 29.66 274 PHE A O 1
ATOM 2060 N N . LYS A 1 275 ? 0.925 -25.603 20.746 1.00 25.91 275 LYS A N 1
ATOM 2061 C CA . LYS A 1 275 ? 1.516 -25.793 22.083 1.00 25.91 275 LYS A CA 1
ATOM 2062 C C . LYS A 1 275 ? 2.136 -24.464 22.530 1.00 25.91 275 LYS A C 1
ATOM 2064 O O . LYS A 1 275 ? 2.947 -23.896 21.803 1.00 25.91 275 LYS A O 1
ATOM 2069 N N . ARG A 1 276 ? 1.717 -23.962 23.695 1.00 29.95 276 ARG A N 1
ATOM 2070 C CA . ARG A 1 276 ? 2.319 -22.800 24.373 1.00 29.95 276 ARG A CA 1
ATOM 2071 C C . ARG A 1 276 ? 3.538 -23.260 25.187 1.00 29.95 276 ARG A C 1
ATOM 2073 O O . ARG A 1 276 ? 3.447 -24.343 25.767 1.00 29.95 276 ARG A O 1
ATOM 2080 N N . PRO A 1 277 ? 4.618 -22.473 25.276 1.00 38.69 277 PRO A N 1
ATOM 2081 C CA . PRO A 1 277 ? 5.378 -22.337 26.510 1.00 38.69 277 PRO A CA 1
ATOM 2082 C C . PRO A 1 277 ? 4.670 -21.381 27.483 1.00 38.69 277 PRO A C 1
ATOM 2084 O O . PRO A 1 277 ? 4.024 -20.413 27.008 1.00 38.69 277 PRO A O 1
#

Mean predicted aligned error: 15.96 Å

Organism: Bemisia tabaci (NCBI:txid7038)